Protein AF-K0T587-F1 (afdb_monomer_lite)

pLDDT: mean 70.51, std 26.69, range [20.09, 98.06]

InterPro domains:
  IPR000210 BTB/POZ domain [PF00651] (235-326)
  IPR000210 BTB/POZ domain [PS50097] (224-294)
  IPR000210 BTB/POZ domain [SM00225] (200-330)
  IPR007199 Replication factor-A protein 1, N-terminal [PF04057] (12-94)
  IPR011333 SKP1/BTB/POZ domain superfamily [G3DSA:3.30.710.10] (184-330)
  IPR011333 SKP1/BTB/POZ domain superfamily [SSF54695] (234-327)
  IPR012340 Nucleic acid-binding, OB-fold [G3DSA:2.40.50.140] (10-130)
  IPR012340 Nucleic acid-binding, OB-fold [SSF50249] (10-99)
  IPR051481 BTB/POZ domain-containing protein and Galectin-3-binding [PTHR24410] (196-327)

Secondary structure (DSSP, 8-state):
-------------TTHHHHHHHTTT----TTSPPPEEEEEEEEEEE-SSS-EEEEEEEE-SS-EEEEEE-GGGHHHHHTTSS-TT-EEE-----------S-------S-------------------------S-------------------SSS-SS-------------------------PPPP--BSSSPPTT--EEEEEEEE-------------------PPPPEEEEEE-HHHHHSSTT--HHHHHHHHTTTT-THHHHTEEEEEEEHHHHHHHHHHHHHHHSSS-----TTTHHHHHHHHHHTT-HHHHHHHHHHHTT------TT--S--------------GGGHHHHHHHTTS--SSSS--

Foldseek 3Di:
DDDPPPDPPPQFDVCLVVVCVVCQFADPDPPDFFTKWFWADWDWDCQDPPAIKIWTWIGSPPDIDIDIDDSVCVVCVVVVVDDHGDIDGRNGDRDDPPPPDDDDDDDDDDDDDDDPDDDDPDPDDDDDDDDDDDDDDDDDDDDDDPDDDDDDDDDDDPDDDDDDDDDDDDDDDPPPPPPCPDPPVPPFDAKDFDDADPQFQAKEKEKADDPPCPDDDPPPDPDDPDPPDDIDITMMGHHLCLQQDDLQHFPQSVVCVVPLVPDPCNVVSYHYHYDHPLLSVCVVLSRCVSRDVDQRPDDPSNLLSQLLVCVVRVRVVSVVVSVCVVVVVPPPDPVPDDPDDPDDDDDDDDPDDPPPPPVSVVVSVVPDDDPPPD

Sequence (374 aa):
MVAAAGGVGARLTEGGVHQLVASEGDHCDVDCPTPTLQLISLRRVPANALTDVYWAVLSDGDSSIEVVISSHLSHLVQSGNLGEFCIIKVLKILLLVVHLYTIQIEILTRTIIKVKAWQYNITDDNIHILQTVPYREDVFLVLLLMHFPLGDPAESILNSMHKRETGGSEHYFDDEDWDAASEEESEPLTWSLGEPSAFCDWSIEVTTQIANSKGKRKVKREGSNIKTSQPSVQVYHVHKAILSSGRRRSEYFTTLFKQSHLYNEFESNTSKIQLEESAAVAFPDILDYLYKDKNVRLTASNATAVRHLAHYFGIRSLWKCASSYIKGDFRWVDVNRSPVDVNRSPPFSQTSSIETAPVYLSEAMLYHDTKLEQ

Organism: Thalassiosira oceanica (NCBI:txid159749)

Structure (mmCIF, N/CA/C/O backbone):
data_AF-K0T587-F1
#
_entry.id   AF-K0T587-F1
#
loop_
_atom_site.group_PDB
_atom_site.id
_atom_site.type_symbol
_atom_site.label_atom_id
_atom_site.label_alt_id
_atom_site.label_comp_id
_atom_site.label_asym_id
_atom_site.label_entity_id
_atom_site.label_seq_id
_atom_site.pdbx_PDB_ins_code
_atom_site.Cartn_x
_atom_site.Cartn_y
_atom_site.Cartn_z
_atom_site.occupancy
_atom_site.B_iso_or_equiv
_atom_site.auth_seq_id
_atom_site.auth_comp_id
_atom_site.auth_asym_id
_atom_site.auth_atom_id
_atom_site.pdbx_PDB_model_num
ATOM 1 N N . MET A 1 1 ? 64.026 5.358 -20.754 1.00 35.06 1 MET A N 1
ATOM 2 C CA . MET A 1 1 ? 62.693 5.194 -21.370 1.00 35.06 1 MET A CA 1
ATOM 3 C C . MET A 1 1 ? 61.878 4.282 -20.472 1.00 35.06 1 MET A C 1
ATOM 5 O O . MET A 1 1 ? 62.122 3.086 -20.464 1.00 35.06 1 MET A O 1
ATOM 9 N N . VAL A 1 2 ? 61.003 4.857 -19.647 1.00 31.88 2 VAL A N 1
ATOM 10 C CA . VAL A 1 2 ? 60.062 4.102 -18.807 1.00 31.88 2 VAL A CA 1
ATOM 11 C C . VAL A 1 2 ? 58.822 3.858 -19.662 1.00 31.88 2 VAL A C 1
ATOM 13 O O . VAL A 1 2 ? 58.216 4.816 -20.137 1.00 31.88 2 VAL A O 1
ATOM 16 N N . ALA A 1 3 ? 58.499 2.593 -19.925 1.00 35.09 3 ALA A N 1
ATOM 17 C CA . ALA A 1 3 ? 57.279 2.216 -20.622 1.00 35.09 3 ALA A CA 1
ATOM 18 C C . ALA A 1 3 ? 56.077 2.580 -19.738 1.00 35.09 3 ALA A C 1
ATOM 20 O O . ALA A 1 3 ? 55.929 2.050 -18.638 1.00 35.09 3 ALA A O 1
ATOM 21 N N . ALA A 1 4 ? 55.251 3.522 -20.193 1.00 38.31 4 ALA A N 1
ATOM 22 C CA . ALA A 1 4 ? 53.988 3.840 -19.549 1.00 38.31 4 ALA A CA 1
ATOM 23 C C . ALA A 1 4 ? 53.057 2.629 -19.696 1.00 38.31 4 ALA A C 1
ATOM 25 O O . ALA A 1 4 ? 52.650 2.287 -20.806 1.00 38.31 4 ALA A O 1
ATOM 26 N N . ALA A 1 5 ? 52.746 1.963 -18.584 1.00 38.69 5 ALA A N 1
ATOM 27 C CA . ALA A 1 5 ? 51.664 0.993 -18.533 1.00 38.69 5 ALA A CA 1
ATOM 28 C C . ALA A 1 5 ? 50.361 1.741 -18.849 1.00 38.69 5 ALA A C 1
ATOM 30 O O . ALA A 1 5 ? 49.885 2.539 -18.041 1.00 38.69 5 ALA A O 1
ATOM 31 N N . GLY A 1 6 ? 49.841 1.551 -20.063 1.00 41.59 6 GLY A N 1
ATOM 32 C CA . GLY A 1 6 ? 48.573 2.119 -20.500 1.00 41.59 6 GLY A CA 1
ATOM 33 C C . GLY A 1 6 ? 47.448 1.544 -19.652 1.00 41.59 6 GLY A C 1
ATOM 34 O O . GLY A 1 6 ? 46.977 0.442 -19.914 1.00 41.59 6 GLY A O 1
ATOM 35 N N . GLY A 1 7 ? 47.049 2.274 -18.610 1.00 52.84 7 GLY A N 1
ATOM 36 C CA . GLY A 1 7 ? 45.849 1.956 -17.854 1.00 52.84 7 GLY A CA 1
ATOM 37 C C . GLY A 1 7 ? 44.670 1.966 -18.816 1.00 52.84 7 GLY A C 1
ATOM 38 O O . GLY A 1 7 ? 44.408 2.984 -19.455 1.00 52.84 7 GLY A O 1
ATOM 39 N N . VAL A 1 8 ? 43.999 0.824 -18.954 1.00 63.12 8 VAL A N 1
ATOM 40 C CA . VAL A 1 8 ? 42.764 0.707 -19.726 1.00 63.12 8 VAL A CA 1
ATOM 41 C C . VAL A 1 8 ? 41.748 1.620 -19.047 1.00 63.12 8 VAL A C 1
ATOM 43 O O . VAL A 1 8 ? 41.201 1.278 -18.001 1.00 63.12 8 VAL A O 1
ATOM 46 N N . GLY A 1 9 ? 41.578 2.833 -19.576 1.00 76.56 9 GLY A N 1
ATOM 47 C CA . GLY A 1 9 ? 40.559 3.754 -19.092 1.00 76.56 9 GLY A CA 1
ATOM 48 C C . GLY A 1 9 ? 39.209 3.058 -19.192 1.00 76.56 9 GLY A C 1
ATOM 49 O O . GLY A 1 9 ? 38.898 2.478 -20.234 1.00 76.56 9 GLY A O 1
ATOM 50 N N . ALA A 1 10 ? 38.438 3.064 -18.105 1.00 81.62 10 ALA A N 1
ATOM 51 C CA . ALA A 1 10 ? 37.092 2.511 -18.115 1.00 81.62 10 ALA A CA 1
ATOM 52 C C . ALA A 1 10 ? 36.288 3.210 -19.222 1.00 81.62 10 ALA A C 1
ATOM 54 O O . ALA A 1 10 ? 36.031 4.412 -19.151 1.00 81.62 10 ALA A O 1
ATOM 55 N N . ARG A 1 11 ? 35.964 2.468 -20.286 1.00 93.75 11 ARG A N 1
ATOM 56 C CA . ARG A 1 11 ? 35.213 2.987 -21.429 1.00 93.75 11 ARG A CA 1
ATOM 57 C C . ARG A 1 11 ? 33.729 2.978 -21.073 1.00 93.75 11 ARG A C 1
ATOM 59 O O . ARG A 1 11 ? 33.232 1.974 -20.566 1.00 93.75 11 ARG A O 1
ATOM 66 N N . LEU A 1 12 ? 33.044 4.090 -21.332 1.00 95.31 12 LEU A N 1
ATOM 67 C CA . LEU A 1 12 ? 31.590 4.156 -21.202 1.00 95.31 12 LEU A CA 1
ATOM 68 C C . LEU A 1 12 ? 30.936 3.215 -22.222 1.00 95.31 12 LEU A C 1
ATOM 70 O O . LEU A 1 12 ? 31.467 3.003 -23.316 1.00 95.31 12 LEU A O 1
ATOM 74 N N . THR A 1 13 ? 29.807 2.623 -21.846 1.00 95.38 13 THR A N 1
ATOM 75 C CA . THR A 1 13 ? 29.049 1.729 -22.727 1.00 95.38 13 THR A CA 1
ATOM 76 C C . THR A 1 13 ? 28.203 2.569 -23.671 1.00 95.38 13 THR A C 1
ATOM 78 O O . THR A 1 13 ? 27.115 2.977 -23.291 1.00 95.38 13 THR A O 1
ATOM 81 N N . GLU A 1 14 ? 28.699 2.827 -24.880 1.00 96.06 14 GLU A N 1
ATOM 82 C CA . GLU A 1 14 ? 27.987 3.566 -25.934 1.00 96.06 14 GLU A CA 1
ATOM 83 C C . GLU A 1 14 ? 26.573 2.994 -26.157 1.00 96.06 14 GLU A C 1
ATOM 85 O O . GLU A 1 14 ? 26.408 1.785 -26.333 1.00 96.06 14 GLU A O 1
ATOM 90 N N . GLY A 1 15 ? 25.545 3.845 -26.084 1.00 95.25 15 GLY A N 1
ATOM 91 C CA . GLY A 1 15 ? 24.138 3.431 -26.151 1.00 95.25 15 GLY A CA 1
ATOM 92 C C . GLY A 1 15 ? 23.586 2.770 -24.878 1.00 95.25 15 GLY A C 1
ATOM 93 O O . GLY A 1 15 ? 22.438 2.316 -24.872 1.00 95.25 15 GLY A O 1
ATOM 94 N N . GLY A 1 16 ? 24.357 2.727 -23.789 1.00 93.88 16 GLY A N 1
ATOM 95 C CA . GLY A 1 16 ? 23.962 2.129 -22.516 1.00 93.88 16 GLY A CA 1
ATOM 96 C C . GLY A 1 16 ? 22.714 2.764 -21.899 1.00 93.88 16 GLY A C 1
ATOM 97 O O . GLY A 1 16 ? 21.924 2.059 -21.273 1.00 93.88 16 GLY A O 1
ATOM 98 N N . VAL A 1 17 ? 22.471 4.063 -22.117 1.00 93.31 17 VAL A N 1
ATOM 99 C CA . VAL A 1 17 ? 21.232 4.721 -21.658 1.00 93.31 17 VAL A CA 1
ATOM 100 C C . VAL A 1 17 ? 20.019 4.197 -22.428 1.00 93.31 17 VAL A C 1
ATOM 102 O O . VAL A 1 17 ? 18.986 3.900 -21.830 1.00 93.31 17 VAL A O 1
ATOM 105 N N . HIS A 1 18 ? 20.135 4.036 -23.746 1.00 91.94 18 HIS A N 1
ATOM 106 C CA . HIS A 1 18 ? 19.057 3.482 -24.563 1.00 91.94 18 HIS A CA 1
ATOM 107 C C . HIS A 1 18 ? 18.767 2.024 -24.215 1.00 91.94 18 HIS A C 1
ATOM 109 O O . HIS A 1 18 ? 17.598 1.658 -24.100 1.00 91.94 18 HIS A O 1
ATOM 115 N N . GLN A 1 19 ? 19.809 1.216 -24.000 1.00 91.19 19 GLN A N 1
ATOM 116 C CA . GLN A 1 19 ? 19.670 -0.176 -23.572 1.00 91.19 19 GLN A CA 1
ATOM 117 C C . GLN A 1 19 ? 18.930 -0.274 -22.233 1.00 91.19 19 GLN A C 1
ATOM 119 O O . GLN A 1 19 ? 17.984 -1.044 -22.105 1.00 91.19 19 GLN A O 1
ATOM 124 N N . LEU A 1 20 ? 19.304 0.570 -21.270 1.00 87.88 20 LEU A N 1
ATOM 125 C CA . LEU A 1 20 ? 18.666 0.660 -19.962 1.00 87.88 20 LEU A CA 1
ATOM 126 C C . LEU A 1 20 ? 17.178 1.029 -20.041 1.00 87.88 20 LEU A C 1
ATOM 128 O O . LEU A 1 20 ? 16.362 0.438 -19.339 1.00 87.88 20 LEU A O 1
ATOM 132 N N . VAL A 1 21 ? 16.812 1.997 -20.883 1.00 87.12 21 VAL A N 1
ATOM 133 C CA . VAL A 1 21 ? 15.406 2.396 -21.060 1.00 87.12 21 VAL A CA 1
ATOM 134 C C . VAL A 1 21 ? 14.613 1.308 -21.783 1.00 87.12 21 VAL A C 1
ATOM 136 O O . VAL A 1 21 ? 13.502 0.991 -21.367 1.00 87.12 21 VAL A O 1
ATOM 139 N N . ALA A 1 22 ? 15.179 0.722 -22.841 1.00 88.50 22 ALA A N 1
ATOM 140 C CA . ALA A 1 22 ? 14.525 -0.317 -23.635 1.00 88.50 22 ALA A CA 1
ATOM 141 C C . ALA A 1 22 ? 14.278 -1.604 -22.837 1.00 88.50 22 ALA A C 1
ATOM 143 O O . ALA A 1 22 ? 13.295 -2.294 -23.090 1.00 88.50 22 ALA A O 1
ATOM 144 N N . SER A 1 23 ? 15.142 -1.907 -21.867 1.00 86.75 23 SER A N 1
ATOM 145 C CA . SER A 1 23 ? 14.991 -3.066 -20.989 1.00 86.75 23 SER A CA 1
ATOM 146 C C . SER A 1 23 ? 14.138 -2.796 -19.744 1.00 86.75 23 SER A C 1
ATOM 148 O O . SER A 1 23 ? 14.072 -3.637 -18.852 1.00 86.75 23 SER A O 1
ATOM 150 N N . GLU A 1 24 ? 13.520 -1.613 -19.641 1.00 84.50 24 GLU A N 1
ATOM 151 C CA . GLU A 1 24 ? 12.791 -1.152 -18.448 1.00 84.50 24 GLU A CA 1
ATOM 152 C C . GLU A 1 24 ? 13.644 -1.194 -17.161 1.00 84.50 24 GLU A C 1
ATOM 154 O O . GLU A 1 24 ? 13.131 -1.294 -16.045 1.00 84.50 24 GLU A O 1
ATOM 159 N N . GLY A 1 25 ? 14.968 -1.084 -17.318 1.00 79.19 25 GLY A N 1
ATOM 160 C CA . GLY A 1 25 ? 15.953 -1.153 -16.244 1.00 79.19 25 GLY A CA 1
ATOM 161 C C . GLY A 1 25 ? 16.292 -2.570 -15.774 1.00 79.19 25 GLY A C 1
ATOM 162 O O . GLY A 1 25 ? 17.054 -2.717 -14.811 1.00 79.19 25 GLY A O 1
ATOM 163 N N . ASP A 1 26 ? 15.787 -3.598 -16.461 1.00 79.25 26 ASP A N 1
ATOM 164 C CA . ASP A 1 26 ? 16.119 -4.991 -16.196 1.00 79.25 26 ASP A CA 1
ATOM 165 C C . ASP A 1 26 ? 17.344 -5.424 -17.016 1.00 79.25 26 ASP A C 1
ATOM 167 O O . ASP A 1 26 ? 17.374 -5.270 -18.233 1.00 79.25 26 ASP A O 1
ATOM 171 N N . HIS A 1 27 ? 18.394 -5.903 -16.353 1.00 73.44 27 HIS A N 1
ATOM 172 C CA . HIS A 1 27 ? 19.619 -6.427 -16.980 1.00 73.44 27 HIS A CA 1
ATOM 173 C C . HIS A 1 27 ? 19.908 -7.827 -16.421 1.00 73.44 27 HIS A C 1
ATOM 175 O O . HIS A 1 27 ? 20.994 -8.110 -15.922 1.00 73.44 27 HIS A O 1
ATOM 181 N N . CYS A 1 28 ? 18.895 -8.698 -16.448 1.00 65.38 28 CYS A N 1
ATOM 182 C CA . CYS A 1 28 ? 19.035 -10.097 -16.031 1.00 65.38 28 CYS A CA 1
ATOM 183 C C . CYS A 1 28 ? 19.655 -11.002 -17.102 1.00 65.38 28 CYS A C 1
ATOM 185 O O . CYS A 1 28 ? 19.968 -12.152 -16.797 1.00 65.38 28 CYS A O 1
ATOM 187 N N . ASP A 1 29 ? 19.781 -10.538 -18.347 1.00 73.94 29 ASP A N 1
ATOM 188 C CA . ASP A 1 29 ? 20.271 -11.394 -19.420 1.00 73.94 29 ASP A CA 1
ATOM 189 C C . ASP A 1 29 ? 21.791 -11.560 -19.319 1.00 73.94 29 ASP A C 1
ATOM 191 O O . ASP A 1 29 ? 22.534 -10.576 -19.309 1.00 73.94 29 ASP A O 1
ATOM 195 N N . VAL A 1 30 ? 22.242 -12.814 -19.236 1.00 75.31 30 VAL A N 1
ATOM 196 C CA . VAL A 1 30 ? 23.656 -13.194 -19.064 1.00 75.31 30 VAL A CA 1
ATOM 197 C C . VAL A 1 30 ? 24.515 -12.639 -20.205 1.00 75.31 30 VAL A C 1
ATOM 199 O O . VAL A 1 30 ? 25.695 -12.347 -20.005 1.00 75.31 30 VAL A O 1
ATOM 202 N N . ASP A 1 31 ? 23.902 -12.428 -21.370 1.00 85.00 31 ASP A N 1
ATOM 203 C CA . ASP A 1 31 ? 24.573 -11.968 -22.581 1.00 85.00 31 ASP A CA 1
ATOM 204 C C . ASP A 1 31 ? 24.550 -10.439 -22.763 1.00 85.00 31 ASP A C 1
ATOM 206 O O . ASP A 1 31 ? 25.216 -9.911 -23.658 1.00 85.00 31 ASP A O 1
ATOM 210 N N . CYS A 1 32 ? 23.827 -9.693 -21.917 1.00 81.75 32 CYS A N 1
ATOM 211 C CA . CYS A 1 32 ? 23.781 -8.234 -21.992 1.00 81.75 32 CYS A CA 1
ATOM 212 C C . CYS A 1 32 ? 24.796 -7.603 -21.025 1.00 81.75 32 CYS A C 1
ATOM 214 O O . CYS A 1 32 ? 24.602 -7.651 -19.808 1.00 81.75 32 CYS A O 1
ATOM 216 N N . PRO A 1 33 ? 25.871 -6.959 -21.521 1.00 88.19 33 PRO A N 1
ATOM 217 C CA . PRO A 1 33 ? 26.839 -6.316 -20.645 1.00 88.19 33 PRO A CA 1
ATOM 218 C C . PRO A 1 33 ? 26.172 -5.188 -19.851 1.00 88.19 33 PRO A C 1
ATOM 220 O O . PRO A 1 33 ? 25.448 -4.364 -20.403 1.00 88.19 33 PRO A O 1
ATOM 223 N N . THR A 1 34 ? 26.450 -5.129 -18.549 1.00 89.69 34 THR A N 1
ATOM 224 C CA . THR A 1 34 ? 25.934 -4.071 -17.669 1.00 89.69 34 THR A CA 1
ATOM 225 C C . THR A 1 34 ? 26.445 -2.702 -18.132 1.00 89.69 34 THR A C 1
ATOM 227 O O . THR A 1 34 ? 27.671 -2.538 -18.249 1.00 89.69 34 THR A O 1
ATOM 230 N N . PRO A 1 35 ? 25.569 -1.708 -18.355 1.00 93.50 35 PRO A N 1
ATOM 231 C CA . PRO A 1 35 ? 25.979 -0.417 -18.877 1.00 93.50 35 PRO A CA 1
ATOM 232 C C . PRO A 1 35 ? 26.884 0.315 -17.881 1.00 93.50 35 PRO A C 1
ATOM 234 O O . PRO A 1 35 ? 26.586 0.440 -16.690 1.00 93.50 35 PRO A O 1
ATOM 237 N N . THR A 1 36 ? 28.016 0.797 -18.389 1.00 94.69 36 THR A N 1
ATOM 238 C CA . THR A 1 36 ? 28.975 1.632 -17.664 1.00 94.69 36 THR A CA 1
ATOM 239 C C . THR A 1 36 ? 28.716 3.090 -18.030 1.00 94.69 36 THR A C 1
ATOM 241 O O . THR A 1 36 ? 28.935 3.484 -19.174 1.00 94.69 36 THR A O 1
ATOM 244 N N . LEU A 1 37 ? 28.233 3.876 -17.069 1.00 95.06 37 LEU A N 1
ATOM 245 C CA . LEU A 1 37 ? 27.790 5.260 -17.249 1.00 95.06 37 LEU A CA 1
ATOM 246 C C . LEU A 1 37 ? 28.621 6.216 -16.386 1.00 95.06 37 LEU A C 1
ATOM 248 O O . LEU A 1 37 ? 29.148 5.832 -15.346 1.00 95.06 37 LEU A O 1
ATOM 252 N N . GLN A 1 38 ? 28.704 7.480 -16.786 1.00 96.06 38 GLN A N 1
ATOM 253 C CA . GLN A 1 38 ? 29.303 8.554 -16.003 1.00 96.06 38 GLN A CA 1
ATOM 254 C C . GLN A 1 38 ? 28.224 9.392 -15.315 1.00 96.06 38 GLN A C 1
ATOM 256 O O . GLN A 1 38 ? 27.260 9.823 -15.947 1.00 96.06 38 GLN A O 1
ATOM 261 N N . LEU A 1 39 ? 28.408 9.671 -14.028 1.00 95.25 39 LEU A N 1
ATOM 262 C CA . LEU A 1 39 ? 27.596 10.621 -13.278 1.00 95.25 39 LEU A CA 1
ATOM 263 C C . LEU A 1 39 ? 28.015 12.049 -13.653 1.00 95.25 39 LEU A C 1
ATOM 265 O O . LEU A 1 39 ? 29.078 12.494 -13.253 1.00 95.25 39 LEU A O 1
ATOM 269 N N . ILE A 1 40 ? 27.219 12.775 -14.435 1.00 97.06 40 ILE A N 1
ATOM 270 C CA . ILE A 1 40 ? 27.556 14.136 -14.892 1.00 97.06 40 ILE A CA 1
ATOM 271 C C . ILE A 1 40 ? 27.235 15.187 -13.834 1.00 97.06 40 ILE A C 1
ATOM 273 O O . ILE A 1 40 ? 28.015 16.109 -13.627 1.00 97.06 40 ILE A O 1
ATOM 277 N N . SER A 1 41 ? 26.067 15.085 -13.204 1.00 97.00 41 SER A N 1
ATOM 278 C CA . SER A 1 41 ? 25.590 16.084 -12.249 1.00 97.00 41 SER A CA 1
ATOM 279 C C . SER A 1 41 ? 24.902 15.405 -11.085 1.00 97.00 41 SER A C 1
ATOM 281 O O . SER A 1 41 ? 24.189 14.419 -11.285 1.00 97.00 41 SER A O 1
ATOM 283 N N . LEU A 1 42 ? 25.108 15.943 -9.885 1.00 95.31 42 LEU A N 1
ATOM 284 C CA . LEU A 1 42 ? 24.511 15.444 -8.656 1.00 95.31 42 LEU A CA 1
ATOM 285 C C . LEU A 1 42 ? 23.961 16.612 -7.836 1.00 95.31 42 LEU A C 1
ATOM 287 O O . LEU A 1 42 ? 24.707 17.471 -7.374 1.00 95.31 42 LEU A O 1
ATOM 291 N N . ARG A 1 43 ? 22.644 16.637 -7.619 1.00 96.44 43 ARG A N 1
ATOM 292 C CA . ARG A 1 43 ? 21.972 17.667 -6.818 1.00 96.44 43 ARG A CA 1
ATOM 293 C C . ARG A 1 43 ? 21.242 17.052 -5.630 1.00 96.44 43 ARG A C 1
ATOM 295 O O . ARG A 1 43 ? 20.515 16.069 -5.761 1.00 96.44 43 ARG A O 1
ATOM 302 N N . ARG A 1 44 ? 21.401 17.673 -4.466 1.00 95.38 44 ARG A N 1
ATOM 303 C CA . ARG A 1 44 ? 20.639 17.358 -3.255 1.00 95.38 44 ARG A CA 1
ATOM 304 C C . ARG A 1 44 ? 19.290 18.077 -3.307 1.00 95.38 44 ARG A C 1
ATOM 306 O O . ARG A 1 44 ? 19.254 19.288 -3.516 1.00 95.38 44 ARG A O 1
ATOM 313 N N . VAL A 1 45 ? 18.201 17.342 -3.110 1.00 91.50 45 VAL A N 1
ATOM 314 C CA . VAL A 1 45 ? 16.830 17.858 -3.036 1.00 91.50 45 VAL A CA 1
ATOM 315 C C . VAL A 1 45 ? 16.260 17.510 -1.657 1.00 91.50 45 VAL A C 1
ATOM 317 O O . VAL A 1 45 ? 16.156 16.326 -1.331 1.00 91.50 45 VAL A O 1
ATOM 320 N N . PRO A 1 46 ? 15.908 18.503 -0.825 1.00 88.44 46 PRO A N 1
ATOM 321 C CA . PRO A 1 46 ? 15.299 18.235 0.473 1.00 88.44 46 PRO A CA 1
ATOM 322 C C . PRO A 1 46 ? 13.888 17.671 0.259 1.00 88.44 46 PRO A C 1
ATOM 324 O O . PRO A 1 46 ? 13.049 18.338 -0.345 1.00 88.44 46 PRO A O 1
ATOM 327 N N . ALA A 1 47 ? 13.632 16.441 0.715 1.00 77.50 47 ALA A N 1
ATOM 328 C CA . ALA A 1 47 ? 12.323 15.795 0.573 1.00 77.50 47 ALA A CA 1
ATOM 329 C C . ALA A 1 47 ? 11.477 15.923 1.844 1.00 77.50 47 ALA A C 1
ATOM 331 O O . ALA A 1 47 ? 10.284 16.206 1.761 1.00 77.50 47 ALA A O 1
ATOM 332 N N . ASN A 1 48 ? 12.096 15.752 3.015 1.00 80.06 48 ASN A N 1
ATOM 333 C CA . ASN A 1 48 ? 11.481 16.003 4.316 1.00 80.06 48 ASN A CA 1
ATOM 334 C C . ASN A 1 48 ? 12.544 16.502 5.321 1.00 80.06 48 ASN A C 1
ATOM 336 O O . ASN A 1 48 ? 13.712 16.667 4.972 1.00 80.06 48 ASN A O 1
ATOM 340 N N . ALA A 1 49 ? 12.148 16.767 6.570 1.00 78.25 49 ALA A N 1
ATOM 341 C CA . ALA A 1 49 ? 13.047 17.297 7.602 1.00 78.25 49 ALA A CA 1
ATOM 342 C C . ALA A 1 49 ? 14.192 16.343 8.011 1.00 78.25 49 ALA A C 1
ATOM 344 O O . ALA A 1 49 ? 15.129 16.778 8.679 1.00 78.25 49 ALA A O 1
ATOM 345 N N . LEU A 1 50 ? 14.113 15.059 7.646 1.00 75.00 50 LEU A N 1
ATOM 346 C CA . LEU A 1 50 ? 15.016 14.001 8.109 1.00 75.00 50 LEU A CA 1
ATOM 347 C C . LEU A 1 50 ? 15.776 13.299 6.974 1.00 75.00 50 LEU A C 1
ATOM 349 O O . LEU A 1 50 ? 16.778 12.639 7.241 1.00 75.00 50 LEU A O 1
ATOM 353 N N . THR A 1 51 ? 15.328 13.421 5.723 1.00 81.62 51 THR A N 1
ATOM 354 C CA . THR A 1 51 ? 15.879 12.699 4.579 1.00 81.62 51 THR A CA 1
ATOM 355 C C . THR A 1 51 ? 16.062 13.599 3.361 1.00 81.62 51 THR A C 1
ATOM 357 O O . THR A 1 51 ? 15.180 14.346 2.923 1.00 81.62 51 THR A O 1
ATOM 360 N N . ASP A 1 52 ? 17.255 13.485 2.788 1.00 88.38 52 ASP A N 1
ATOM 361 C CA . ASP A 1 52 ? 17.604 14.078 1.508 1.00 88.38 52 ASP A CA 1
ATOM 362 C C . ASP A 1 52 ? 17.384 13.074 0.385 1.00 88.38 52 ASP A C 1
ATOM 364 O O . ASP A 1 52 ? 17.725 11.895 0.509 1.00 88.38 52 ASP A O 1
ATOM 368 N N . VAL A 1 53 ? 16.884 13.569 -0.742 1.00 90.19 53 VAL A N 1
ATOM 369 C CA . VAL A 1 53 ? 16.805 12.817 -1.990 1.00 90.19 53 VAL A CA 1
ATOM 370 C C . VAL A 1 53 ? 17.837 13.385 -2.951 1.00 90.19 53 VAL A C 1
ATOM 372 O O . VAL A 1 53 ? 17.903 14.593 -3.171 1.00 90.19 53 VAL A O 1
ATOM 375 N N . TYR A 1 54 ? 18.654 12.523 -3.547 1.00 93.00 54 TYR A N 1
ATOM 376 C CA . TYR A 1 54 ? 19.676 12.952 -4.496 1.00 93.00 54 TYR A CA 1
ATOM 377 C C . TYR A 1 54 ? 19.212 12.680 -5.920 1.00 93.00 54 TYR A C 1
ATOM 379 O O . TYR A 1 54 ? 18.856 11.560 -6.274 1.00 93.00 54 TYR A O 1
ATOM 387 N N . TRP A 1 55 ? 19.219 13.723 -6.738 1.00 94.00 55 TRP A N 1
ATOM 388 C CA . TRP A 1 55 ? 18.954 13.635 -8.166 1.00 94.00 55 TRP A CA 1
ATOM 389 C C . TRP A 1 55 ? 20.273 13.654 -8.917 1.00 94.00 55 TRP A C 1
ATOM 391 O O . TRP A 1 55 ? 21.148 14.469 -8.624 1.00 94.00 55 TRP A O 1
ATOM 401 N N . ALA A 1 56 ? 20.391 12.781 -9.902 1.00 94.06 56 ALA A N 1
ATOM 402 C CA . ALA A 1 56 ? 21.600 12.581 -10.671 1.00 94.06 56 ALA A CA 1
ATOM 403 C C . ALA A 1 56 ? 21.308 12.612 -12.173 1.00 94.06 56 ALA A C 1
ATOM 405 O O . ALA A 1 56 ? 20.210 12.275 -12.608 1.00 94.06 56 ALA A O 1
ATOM 406 N N . VAL A 1 57 ? 22.309 12.988 -12.964 1.00 95.06 57 VAL A N 1
ATOM 407 C CA . VAL A 1 57 ? 22.296 12.842 -14.425 1.00 95.06 57 VAL A CA 1
ATOM 408 C C . VAL A 1 57 ? 23.365 11.831 -14.804 1.00 95.06 57 VAL A C 1
ATOM 410 O O . VAL A 1 57 ? 24.543 12.078 -14.554 1.00 95.06 57 VAL A O 1
ATOM 413 N N . LEU A 1 58 ? 22.969 10.707 -15.394 1.00 94.88 58 LEU A N 1
ATOM 414 C CA . LEU A 1 58 ? 23.886 9.682 -15.900 1.00 94.88 58 LEU A CA 1
ATOM 415 C C . LEU A 1 58 ? 24.062 9.834 -17.410 1.00 94.88 58 LEU A C 1
ATOM 417 O O . LEU A 1 58 ? 23.113 10.214 -18.090 1.00 94.88 58 LEU A O 1
ATOM 421 N 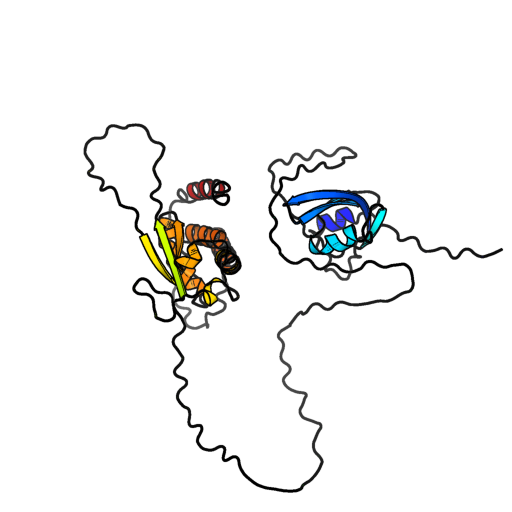N . SER A 1 59 ? 25.248 9.528 -17.933 1.00 96.88 59 SER A N 1
ATOM 422 C CA . SER A 1 59 ? 25.558 9.599 -19.364 1.00 96.88 59 SER A CA 1
ATOM 423 C C . SER A 1 59 ? 26.407 8.428 -19.832 1.00 96.88 59 SER A C 1
ATOM 425 O O . SER A 1 59 ? 27.319 8.003 -19.126 1.00 96.88 59 SER A O 1
ATOM 427 N N . ASP A 1 60 ? 26.133 7.927 -21.031 1.00 96.56 60 ASP A N 1
ATOM 428 C CA . ASP A 1 60 ? 26.981 6.950 -21.726 1.00 96.56 60 ASP A CA 1
ATOM 429 C C . ASP A 1 60 ? 28.012 7.600 -22.669 1.00 96.56 60 ASP A C 1
ATOM 431 O O . ASP A 1 60 ? 28.793 6.900 -23.310 1.00 96.56 60 ASP A O 1
ATOM 435 N N . GLY A 1 61 ? 28.045 8.934 -22.727 1.00 96.06 61 GLY A N 1
ATOM 436 C CA . GLY A 1 61 ? 28.872 9.717 -23.647 1.00 96.06 61 GLY A CA 1
ATOM 437 C C . GLY A 1 61 ? 28.077 10.330 -24.801 1.00 96.06 61 GLY A C 1
ATOM 438 O O . GLY A 1 61 ? 28.419 11.432 -25.230 1.00 96.06 61 GLY A O 1
ATOM 439 N N . ASP A 1 62 ? 26.979 9.693 -25.216 1.00 94.25 62 ASP A N 1
ATOM 440 C CA . ASP A 1 62 ? 26.138 10.141 -26.335 1.00 94.25 62 ASP A CA 1
ATOM 441 C C . ASP A 1 62 ? 24.763 10.636 -25.874 1.00 94.25 62 ASP A C 1
ATOM 443 O O . ASP A 1 62 ? 24.232 11.624 -26.386 1.00 94.25 62 ASP A O 1
ATOM 447 N N . SER A 1 63 ? 24.190 9.953 -24.887 1.00 94.88 63 SER A N 1
ATOM 448 C CA . SER A 1 63 ? 22.871 10.181 -24.311 1.00 94.88 63 SER A CA 1
ATOM 449 C C . SER A 1 63 ? 22.965 10.351 -22.801 1.00 94.88 63 SER A C 1
ATOM 451 O O . SER A 1 63 ? 23.887 9.863 -22.149 1.00 94.88 63 SER A O 1
ATOM 453 N N . SER A 1 64 ? 21.981 11.037 -22.219 1.00 94.94 64 SER A N 1
ATOM 454 C CA . SER A 1 64 ? 21.887 11.203 -20.772 1.00 94.94 64 SER A CA 1
ATOM 455 C C . SER A 1 64 ? 20.476 10.977 -20.245 1.00 94.94 64 SER A C 1
ATOM 457 O O . SER A 1 64 ? 19.488 11.147 -20.961 1.00 94.94 64 SER A O 1
ATOM 459 N N . ILE A 1 65 ? 20.392 10.571 -18.979 1.00 93.31 65 ILE A N 1
ATOM 460 C CA . ILE A 1 65 ? 19.141 10.290 -18.275 1.00 93.31 65 ILE A CA 1
ATOM 461 C C . ILE A 1 65 ? 19.173 10.884 -16.865 1.00 93.31 65 ILE A C 1
ATOM 463 O O . ILE A 1 65 ? 20.176 10.784 -16.156 1.00 93.31 65 ILE A O 1
ATOM 467 N N . GLU A 1 66 ? 18.069 11.513 -16.462 1.00 92.31 66 GLU A N 1
ATOM 468 C CA . GLU A 1 66 ? 17.859 11.965 -15.085 1.00 92.31 66 GLU A CA 1
ATOM 469 C C . GLU A 1 66 ? 17.370 10.792 -14.227 1.00 92.31 66 GLU A C 1
ATOM 471 O O . GLU A 1 66 ? 16.427 10.090 -14.594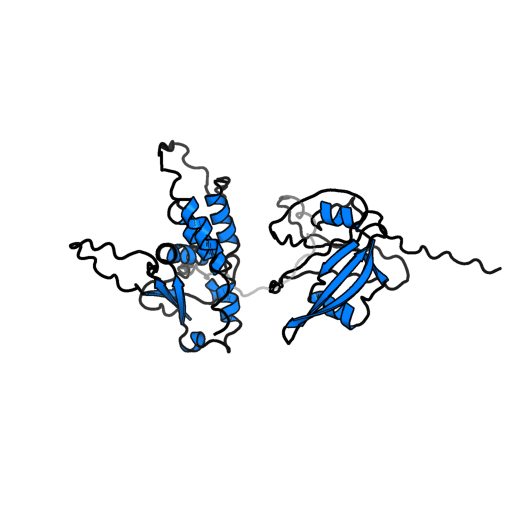 1.00 92.31 66 GLU A O 1
ATOM 476 N N . VAL A 1 67 ? 17.999 10.587 -13.072 1.00 92.19 67 VAL A N 1
ATOM 477 C CA . VAL A 1 67 ? 17.669 9.511 -12.133 1.00 92.19 67 VAL A CA 1
ATOM 478 C C . VAL A 1 67 ? 17.586 10.041 -10.706 1.00 92.19 67 VAL A C 1
ATOM 480 O O . VAL A 1 67 ? 18.182 11.063 -10.360 1.00 92.19 67 VAL A O 1
ATOM 483 N N . VAL A 1 68 ? 16.864 9.317 -9.855 1.00 92.00 68 VAL A N 1
ATOM 484 C CA . VAL A 1 68 ? 16.834 9.550 -8.409 1.00 92.00 68 VAL A CA 1
ATOM 485 C C . VAL A 1 68 ? 17.619 8.435 -7.729 1.00 92.00 68 VAL A C 1
ATOM 487 O O . VAL A 1 68 ? 17.375 7.254 -7.970 1.00 92.00 68 VAL A O 1
ATOM 490 N N . ILE A 1 69 ? 18.580 8.810 -6.890 1.00 90.31 69 ILE A N 1
ATOM 491 C CA . ILE A 1 69 ? 19.383 7.866 -6.117 1.00 90.31 69 ILE A CA 1
ATOM 492 C C . ILE A 1 69 ? 18.543 7.369 -4.940 1.00 90.31 69 ILE A C 1
ATOM 494 O O . ILE A 1 69 ? 17.979 8.165 -4.189 1.00 90.31 69 ILE A O 1
ATOM 498 N N . SER A 1 70 ? 18.482 6.046 -4.779 1.00 87.56 70 SER A N 1
ATOM 499 C CA . SER A 1 70 ? 17.812 5.399 -3.648 1.00 87.56 70 SER A CA 1
ATOM 500 C C . SER A 1 70 ? 18.364 5.903 -2.311 1.00 87.56 70 SER A C 1
ATOM 502 O O . SER A 1 70 ? 19.578 6.061 -2.161 1.00 87.56 70 SER A O 1
ATOM 504 N N . SER A 1 71 ? 17.489 6.089 -1.319 1.00 83.44 71 SER A N 1
ATOM 505 C CA . SER A 1 71 ? 17.860 6.505 0.042 1.00 83.44 71 SER A CA 1
ATOM 506 C C . SER A 1 71 ? 18.913 5.584 0.672 1.00 83.44 71 SER A C 1
ATOM 508 O O . SER A 1 71 ? 19.782 6.050 1.409 1.00 83.44 71 SER A O 1
ATOM 510 N N . HIS A 1 72 ? 18.916 4.296 0.314 1.00 81.19 72 HIS A N 1
ATOM 511 C CA . HIS A 1 72 ? 19.926 3.332 0.757 1.00 81.19 72 HIS A CA 1
ATOM 512 C C . HIS A 1 72 ? 21.347 3.673 0.280 1.00 81.19 72 HIS A C 1
ATOM 514 O O . HIS A 1 72 ? 22.316 3.306 0.942 1.00 81.19 72 HIS A O 1
ATOM 520 N N . LEU A 1 73 ? 21.496 4.398 -0.835 1.00 84.69 73 LEU A N 1
ATOM 521 C CA . LEU A 1 73 ? 22.787 4.808 -1.403 1.00 84.69 73 LEU A CA 1
ATOM 522 C C . LEU A 1 73 ? 23.186 6.240 -1.023 1.00 84.69 73 LEU A C 1
ATOM 524 O O . LEU A 1 73 ? 24.295 6.666 -1.349 1.00 84.69 73 LEU A O 1
ATOM 528 N N . SER A 1 74 ? 22.340 6.979 -0.298 1.00 88.81 74 SER A N 1
ATOM 529 C CA . SER A 1 74 ? 22.639 8.348 0.145 1.00 88.81 74 SER A CA 1
ATOM 530 C C . SER A 1 74 ? 23.945 8.436 0.936 1.00 88.81 74 SER A C 1
ATOM 532 O O . SER A 1 74 ? 24.687 9.405 0.792 1.00 88.81 74 SER A O 1
ATOM 534 N N . HIS A 1 75 ? 24.284 7.399 1.707 1.00 89.50 75 HIS A N 1
ATOM 535 C CA . HIS A 1 75 ? 25.541 7.343 2.454 1.00 89.50 75 HIS A CA 1
ATOM 536 C C . HIS A 1 75 ? 26.785 7.356 1.541 1.00 89.50 75 HIS A C 1
ATOM 538 O O . HIS A 1 75 ? 27.820 7.891 1.935 1.00 89.50 75 HIS A O 1
ATOM 544 N N . LEU A 1 76 ? 26.709 6.826 0.311 1.00 88.62 76 LEU A N 1
ATOM 545 C CA . LEU A 1 76 ? 27.813 6.871 -0.660 1.00 88.62 76 LEU A CA 1
ATOM 546 C C . LEU A 1 76 ? 28.027 8.283 -1.202 1.00 88.62 76 LEU A C 1
ATOM 548 O O . LEU A 1 76 ? 29.166 8.710 -1.375 1.00 88.62 76 LEU A O 1
ATOM 552 N N . VAL A 1 77 ? 26.939 9.024 -1.414 1.00 93.12 77 VAL A N 1
ATOM 553 C CA . VAL A 1 77 ? 27.007 10.440 -1.791 1.00 93.12 77 VAL A CA 1
ATOM 554 C C . VAL A 1 77 ? 27.566 11.274 -0.640 1.00 93.12 77 VAL A C 1
ATOM 556 O O . VAL A 1 77 ? 28.486 12.063 -0.828 1.00 93.12 77 VAL A O 1
ATOM 559 N N . GLN A 1 78 ? 27.057 11.063 0.576 1.00 91.94 78 GLN A N 1
ATOM 560 C CA . GLN A 1 78 ? 27.484 11.798 1.772 1.00 91.94 78 GLN A CA 1
ATOM 561 C C . GLN A 1 78 ? 28.948 11.531 2.141 1.00 91.94 78 GLN A C 1
ATOM 563 O O . GLN A 1 78 ? 29.638 12.438 2.598 1.00 91.94 78 GLN A O 1
ATOM 568 N N . SER A 1 79 ? 29.433 10.307 1.918 1.00 93.25 79 SER A N 1
ATOM 569 C CA . SER A 1 79 ? 30.840 9.940 2.126 1.00 93.25 79 SER A CA 1
ATOM 570 C C . SER A 1 79 ? 31.770 10.378 0.988 1.00 93.25 79 SER A C 1
ATOM 572 O O . SER A 1 79 ? 32.979 10.202 1.105 1.00 93.25 79 SER A O 1
ATOM 574 N N . GLY A 1 80 ? 31.239 10.943 -0.104 1.00 92.38 80 GLY A N 1
ATOM 575 C CA . GLY A 1 80 ? 32.019 11.354 -1.276 1.00 92.38 80 GLY A CA 1
ATOM 576 C C . GLY A 1 80 ? 32.470 10.202 -2.181 1.00 92.38 80 GLY A C 1
ATOM 577 O O . GLY A 1 80 ? 33.201 10.435 -3.139 1.00 92.38 80 GLY A O 1
ATOM 578 N N . ASN A 1 81 ? 32.024 8.970 -1.914 1.00 89.44 81 ASN A N 1
ATOM 579 C CA . ASN A 1 81 ? 32.306 7.796 -2.748 1.00 89.44 81 ASN A CA 1
ATOM 580 C C . ASN A 1 81 ? 31.523 7.805 -4.069 1.00 89.44 81 ASN A C 1
ATOM 582 O O . ASN A 1 81 ? 31.918 7.144 -5.028 1.00 89.44 81 ASN A O 1
ATOM 5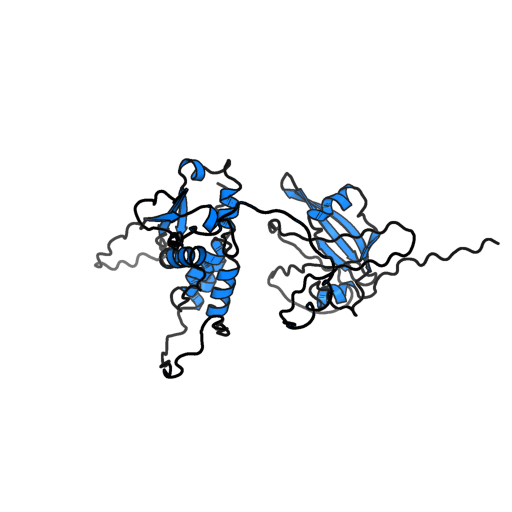86 N N . LEU A 1 82 ? 30.410 8.538 -4.110 1.00 93.00 82 LEU A N 1
ATOM 587 C CA . LEU A 1 82 ? 29.624 8.784 -5.310 1.00 93.00 82 LEU A CA 1
ATOM 588 C C . LEU A 1 82 ? 29.506 10.295 -5.522 1.00 93.00 82 LEU A C 1
ATOM 590 O O . LEU A 1 82 ? 28.777 10.974 -4.801 1.00 93.00 82 LEU A O 1
ATOM 594 N N . GLY A 1 83 ? 30.238 10.814 -6.505 1.00 92.81 83 GLY A N 1
ATOM 595 C CA . GLY A 1 83 ? 30.294 12.237 -6.826 1.00 92.81 83 GLY A CA 1
ATOM 596 C C . GLY A 1 83 ? 30.244 12.496 -8.327 1.00 92.81 83 GLY A C 1
ATOM 597 O O . GLY A 1 83 ? 30.251 11.574 -9.143 1.00 92.81 83 GLY A O 1
ATOM 598 N N . GLU A 1 84 ? 30.180 13.771 -8.701 1.00 95.56 84 GLU A N 1
ATOM 599 C CA . GLU A 1 84 ? 30.231 14.163 -10.108 1.00 95.56 84 GLU A CA 1
ATOM 600 C C . GLU A 1 84 ? 31.495 13.609 -10.783 1.00 95.56 84 GLU A C 1
ATOM 602 O O . GLU A 1 84 ? 32.567 13.504 -10.188 1.00 95.56 84 GLU A O 1
ATOM 607 N N . PHE A 1 85 ? 31.338 13.228 -12.043 1.00 95.12 85 PHE A N 1
ATOM 608 C CA . PHE A 1 85 ? 32.309 12.584 -12.923 1.00 95.12 85 PHE A CA 1
ATOM 609 C C . PHE A 1 85 ? 32.705 11.144 -12.569 1.00 95.12 85 PHE A C 1
ATOM 611 O O . PHE A 1 85 ? 33.486 10.550 -13.318 1.00 95.12 85 PHE A O 1
ATOM 618 N N . CYS A 1 86 ? 32.142 10.542 -11.513 1.00 93.50 86 CYS A N 1
ATOM 619 C CA . CYS A 1 86 ? 32.336 9.121 -11.217 1.00 93.50 86 CYS A CA 1
ATOM 620 C C . CYS A 1 86 ? 31.789 8.230 -12.342 1.00 93.50 86 CYS A C 1
ATOM 622 O O . CYS A 1 86 ? 30.689 8.448 -12.849 1.00 93.50 86 CYS A O 1
ATOM 624 N N . ILE A 1 87 ? 32.543 7.186 -12.691 1.00 94.44 87 ILE A N 1
ATOM 625 C CA . ILE A 1 87 ? 32.103 6.135 -13.612 1.00 94.44 87 ILE A CA 1
ATOM 626 C C . ILE A 1 87 ? 31.500 5.002 -12.783 1.00 94.44 87 ILE A C 1
ATOM 628 O O . ILE A 1 87 ? 32.144 4.485 -11.870 1.00 94.44 87 ILE A O 1
ATOM 632 N N . ILE A 1 88 ? 30.267 4.623 -13.100 1.00 94.19 88 ILE A N 1
ATOM 633 C CA . ILE A 1 88 ? 29.495 3.606 -12.390 1.00 94.19 88 ILE A CA 1
ATOM 634 C C . ILE A 1 88 ? 29.019 2.523 -13.354 1.00 94.19 88 ILE A C 1
ATOM 636 O O . ILE A 1 88 ? 28.703 2.794 -14.510 1.00 94.19 88 ILE A O 1
ATOM 640 N N . LYS A 1 89 ? 28.928 1.287 -12.865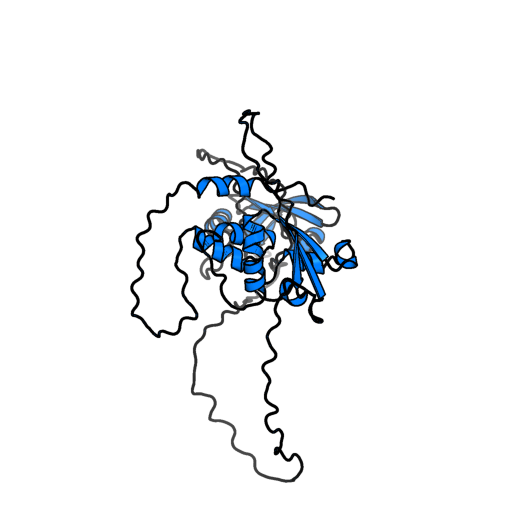 1.00 93.25 89 LYS A N 1
ATOM 641 C CA . LYS A 1 89 ? 28.207 0.213 -13.553 1.00 93.25 89 LYS A CA 1
ATOM 642 C C . LYS A 1 89 ? 26.804 0.122 -12.988 1.00 93.25 89 LYS A C 1
ATOM 644 O O . LYS A 1 89 ? 26.630 -0.014 -11.778 1.00 93.25 89 LYS A O 1
ATOM 649 N N . VAL A 1 90 ? 25.813 0.205 -13.862 1.00 89.50 90 VAL A N 1
ATOM 650 C CA . VAL A 1 90 ? 24.412 0.133 -13.464 1.00 89.50 90 VAL A CA 1
ATOM 651 C C . VAL A 1 90 ? 23.933 -1.304 -13.613 1.00 89.50 90 VAL A C 1
ATOM 653 O O . VAL A 1 90 ? 23.877 -1.832 -14.718 1.00 89.50 90 VAL A O 1
ATOM 656 N N . LEU A 1 91 ? 23.595 -1.932 -12.487 1.00 84.94 91 LEU A N 1
ATOM 657 C CA . LEU A 1 91 ? 23.086 -3.308 -12.461 1.00 84.94 91 LEU A CA 1
ATOM 658 C C . LEU A 1 91 ? 21.570 -3.369 -12.644 1.00 84.94 91 LEU A C 1
ATOM 660 O O . LEU A 1 91 ? 21.057 -4.266 -13.299 1.00 84.94 91 LEU A O 1
ATOM 664 N N . LYS A 1 92 ? 20.849 -2.430 -12.030 1.00 82.81 92 LYS A N 1
ATOM 665 C CA . LYS A 1 92 ? 19.390 -2.399 -12.047 1.00 82.81 92 LYS A CA 1
ATOM 666 C C . LYS A 1 92 ? 18.892 -0.979 -11.879 1.00 82.81 92 LYS A C 1
ATOM 668 O O . LYS A 1 92 ? 19.372 -0.257 -11.005 1.00 82.81 92 LYS A O 1
ATOM 673 N N . ILE A 1 93 ? 17.899 -0.607 -12.676 1.00 80.88 93 ILE A N 1
ATOM 674 C CA . ILE A 1 93 ? 17.132 0.625 -12.493 1.00 80.88 93 ILE A CA 1
ATOM 675 C C . ILE A 1 93 ? 15.654 0.264 -12.428 1.00 80.88 93 ILE A C 1
ATOM 677 O O . ILE A 1 93 ? 15.194 -0.654 -13.093 1.00 80.88 93 ILE A O 1
ATOM 681 N N . LEU A 1 94 ? 14.908 0.957 -11.573 1.00 77.56 94 LEU A N 1
ATOM 682 C CA . LEU A 1 94 ? 13.454 0.877 -11.568 1.00 77.56 94 LEU A CA 1
ATOM 683 C C . LEU A 1 94 ? 12.928 2.082 -12.331 1.00 77.56 94 LEU A C 1
ATOM 685 O O . LEU A 1 94 ? 13.092 3.223 -11.894 1.00 77.56 94 LEU A O 1
ATOM 689 N N . LEU A 1 95 ? 12.327 1.824 -13.488 1.00 75.31 95 LEU A N 1
ATOM 690 C CA . LEU A 1 95 ? 11.784 2.876 -14.327 1.00 75.31 95 LEU A CA 1
ATOM 691 C C . LEU A 1 95 ? 10.396 3.264 -13.809 1.00 75.31 95 LEU A C 1
ATOM 693 O O . LEU A 1 95 ? 9.417 2.535 -13.960 1.00 75.31 95 LEU A O 1
ATOM 697 N N . LEU A 1 96 ? 10.313 4.421 -13.155 1.00 67.50 96 LEU A N 1
ATOM 698 C CA . LEU A 1 96 ? 9.047 4.976 -12.693 1.00 67.50 96 LEU A CA 1
ATOM 699 C C . LEU A 1 96 ? 8.444 5.837 -13.808 1.00 67.50 96 LEU A C 1
ATOM 701 O O . LEU A 1 96 ? 8.776 7.012 -13.960 1.00 67.50 96 LEU A O 1
ATOM 705 N N . VAL A 1 97 ? 7.554 5.243 -14.607 1.00 62.53 97 VAL A N 1
ATOM 706 C CA . VAL A 1 97 ? 6.786 5.989 -15.610 1.00 62.53 97 VAL A CA 1
ATOM 707 C C . VAL A 1 97 ? 5.710 6.798 -14.893 1.00 62.53 97 VAL A C 1
ATOM 709 O O . VAL A 1 97 ? 4.633 6.292 -14.576 1.00 62.53 97 VAL A O 1
ATOM 712 N N . VAL A 1 98 ? 5.979 8.080 -14.647 1.00 55.47 98 VAL A N 1
ATOM 713 C CA . VAL A 1 98 ? 4.920 9.012 -14.252 1.00 55.47 98 VAL A CA 1
ATOM 714 C C . VAL A 1 98 ? 4.087 9.289 -15.501 1.00 55.47 98 VAL A C 1
ATOM 716 O O . VAL A 1 98 ? 4.517 10.023 -16.390 1.00 55.47 98 VAL A O 1
ATOM 719 N N . HIS A 1 99 ? 2.902 8.684 -15.606 1.00 41.59 99 HIS A N 1
ATOM 720 C CA . HIS A 1 99 ? 1.926 9.015 -16.647 1.00 41.59 99 HIS A CA 1
ATOM 721 C C . HIS A 1 99 ? 1.364 10.426 -16.418 1.00 41.59 99 HIS A C 1
ATOM 723 O O . HIS A 1 99 ? 0.243 10.616 -15.953 1.00 41.59 99 HIS A O 1
ATOM 729 N N . LEU A 1 100 ? 2.156 11.436 -16.767 1.00 37.88 100 LEU A N 1
ATOM 730 C CA . LEU A 1 100 ? 1.662 12.776 -17.038 1.00 37.88 100 LEU A CA 1
ATOM 731 C C . LEU A 1 100 ? 1.243 12.785 -18.509 1.00 37.88 100 LEU A C 1
ATOM 733 O O . LEU A 1 100 ? 2.075 12.669 -19.405 1.00 37.88 100 LEU A O 1
ATOM 737 N N . TYR A 1 101 ? -0.059 12.859 -18.770 1.00 33.06 101 TYR A N 1
ATOM 738 C CA . TYR A 1 101 ? -0.589 12.997 -20.123 1.00 33.06 101 TYR A CA 1
ATOM 739 C C . TYR A 1 101 ? -0.029 14.259 -20.796 1.00 33.06 101 TYR A C 1
ATOM 741 O O . TYR A 1 101 ? -0.516 15.355 -20.542 1.00 33.06 101 TYR A O 1
ATOM 749 N N . THR A 1 102 ? 0.963 14.113 -21.678 1.00 24.36 102 THR A N 1
ATOM 750 C CA . THR A 1 102 ? 0.974 14.686 -23.040 1.00 24.36 102 THR A CA 1
ATOM 751 C C . THR A 1 102 ? 2.133 14.091 -23.842 1.00 24.36 102 THR A C 1
ATOM 753 O O . THR A 1 102 ? 3.297 14.400 -23.610 1.00 24.36 102 THR A O 1
ATOM 756 N N . ILE A 1 103 ? 1.801 13.231 -24.807 1.00 25.39 103 ILE A N 1
ATOM 757 C CA . ILE A 1 103 ? 2.710 12.790 -25.867 1.00 25.39 103 ILE A CA 1
ATOM 758 C C . ILE A 1 103 ? 2.480 13.721 -27.061 1.00 25.39 103 ILE A C 1
ATOM 760 O O . ILE A 1 103 ? 1.408 13.698 -27.662 1.00 25.39 103 ILE A O 1
ATOM 764 N N . GLN A 1 104 ? 3.494 14.497 -27.433 1.00 20.45 104 GLN A N 1
ATOM 765 C CA . GLN A 1 104 ? 3.755 14.801 -28.837 1.00 20.45 104 GLN A CA 1
ATOM 766 C C . GLN A 1 104 ? 5.231 14.524 -29.107 1.00 20.45 104 GLN A C 1
ATOM 768 O O . GLN A 1 104 ? 6.114 15.182 -28.563 1.00 20.45 104 GLN A O 1
ATOM 773 N N . ILE A 1 105 ? 5.467 13.498 -29.921 1.00 23.30 105 ILE A N 1
ATOM 774 C CA . ILE A 1 105 ? 6.761 13.181 -30.512 1.00 23.30 105 ILE A CA 1
ATOM 775 C C . ILE A 1 105 ? 6.792 13.883 -31.867 1.00 23.30 105 ILE A C 1
ATOM 777 O O . ILE A 1 105 ? 6.018 13.531 -32.754 1.00 23.30 105 ILE A O 1
ATOM 781 N N . GLU A 1 106 ? 7.707 14.831 -32.032 1.00 20.09 106 GLU A N 1
ATOM 782 C CA . GLU A 1 106 ? 8.225 15.216 -33.341 1.00 20.09 106 GLU A CA 1
ATOM 783 C C . GLU A 1 106 ? 9.752 15.300 -33.220 1.00 20.09 106 GLU A C 1
ATOM 785 O O . GLU A 1 106 ? 10.300 16.047 -32.410 1.00 20.09 106 GLU A O 1
ATOM 790 N N . ILE A 1 107 ? 10.433 14.414 -33.946 1.00 26.39 107 ILE A N 1
ATOM 791 C CA . ILE A 1 107 ? 11.882 14.215 -33.891 1.00 26.39 107 ILE A CA 1
ATOM 792 C C . ILE A 1 107 ? 12.541 15.217 -34.835 1.00 26.39 107 ILE A C 1
ATOM 794 O O . ILE A 1 107 ? 12.405 15.088 -36.049 1.00 26.39 107 ILE A O 1
ATOM 798 N N . LEU A 1 108 ? 13.336 16.144 -34.295 1.00 20.97 108 LEU A N 1
ATOM 799 C CA . LEU A 1 108 ? 14.424 16.778 -35.041 1.00 20.97 108 LEU A CA 1
ATOM 800 C C . LEU A 1 108 ? 15.538 17.246 -34.090 1.00 20.97 108 LEU A C 1
ATOM 802 O O . LEU A 1 108 ? 15.421 18.248 -33.398 1.00 20.97 108 LEU A O 1
ATOM 806 N N . THR A 1 109 ? 16.629 16.473 -34.095 1.00 26.41 109 THR A N 1
ATOM 807 C CA . THR A 1 109 ? 18.012 16.814 -33.702 1.00 26.41 109 THR A CA 1
ATOM 808 C C . THR A 1 109 ? 18.247 17.563 -32.380 1.00 26.41 109 THR A C 1
ATOM 810 O O . THR A 1 109 ? 18.073 18.772 -32.291 1.00 26.41 109 THR A O 1
ATOM 813 N N . ARG A 1 110 ? 18.851 16.827 -31.429 1.00 29.42 110 ARG A N 1
ATOM 814 C CA . ARG A 1 110 ? 19.421 17.255 -30.133 1.00 29.42 110 ARG A CA 1
ATOM 815 C C . ARG A 1 110 ? 18.397 17.818 -29.147 1.00 29.42 110 ARG A C 1
ATOM 817 O O . ARG A 1 110 ? 18.025 18.985 -29.208 1.00 29.42 110 ARG A O 1
ATOM 824 N N . THR A 1 111 ? 18.014 17.017 -28.155 1.00 23.78 111 THR A N 1
ATOM 825 C CA . THR A 1 111 ? 17.161 17.501 -27.064 1.00 23.78 111 THR A CA 1
ATOM 826 C C . THR A 1 111 ? 17.639 16.977 -25.717 1.00 23.78 111 THR A C 1
ATOM 828 O O . THR A 1 111 ? 17.726 15.776 -25.496 1.00 23.78 111 THR A O 1
ATOM 831 N N . ILE A 1 112 ? 17.917 17.914 -24.809 1.00 25.70 112 ILE A N 1
ATOM 832 C CA . ILE A 1 112 ? 17.963 17.682 -23.365 1.00 25.70 112 ILE A CA 1
ATOM 833 C C . ILE A 1 112 ? 16.505 17.572 -22.911 1.00 25.70 112 ILE A C 1
ATOM 835 O O . ILE A 1 112 ? 15.759 18.551 -22.995 1.00 25.70 112 ILE A O 1
ATOM 839 N N . ILE A 1 113 ? 16.081 16.390 -22.465 1.00 24.02 113 ILE A N 1
ATOM 840 C CA . ILE A 1 113 ? 14.726 16.178 -21.948 1.00 24.02 113 ILE A CA 1
ATOM 841 C C . ILE A 1 113 ? 14.658 16.793 -20.547 1.00 24.02 113 ILE A C 1
ATOM 843 O O . ILE A 1 113 ? 15.186 16.239 -19.591 1.00 24.02 113 ILE A O 1
ATOM 847 N N . LYS A 1 114 ? 14.008 17.953 -20.415 1.00 23.81 114 LYS A N 1
ATOM 848 C CA . LYS A 1 114 ? 13.644 18.509 -19.105 1.00 23.81 114 LYS A CA 1
ATOM 849 C C . LYS A 1 114 ? 12.344 17.862 -18.637 1.00 23.81 114 LYS A C 1
ATOM 851 O O . LYS A 1 114 ? 11.264 18.257 -19.076 1.00 23.81 114 LYS A O 1
ATOM 856 N N . VAL A 1 115 ? 12.444 16.898 -17.727 1.00 24.02 115 VAL A N 1
ATOM 857 C CA . VAL A 1 115 ? 11.279 16.318 -17.052 1.00 24.02 115 VAL A CA 1
ATOM 858 C C . VAL A 1 115 ? 10.899 17.223 -15.877 1.00 24.02 115 VAL A C 1
ATOM 860 O O . VAL A 1 115 ? 11.676 17.433 -14.948 1.00 24.02 115 VAL A O 1
ATOM 863 N N . LYS A 1 116 ? 9.688 17.792 -15.893 1.00 21.95 116 LYS A N 1
ATOM 864 C CA . LYS A 1 116 ? 9.092 18.373 -14.680 1.00 21.95 116 LYS A CA 1
ATOM 865 C C . LYS A 1 116 ? 8.549 17.222 -13.835 1.00 21.95 116 LYS A C 1
ATOM 867 O O . LYS A 1 116 ? 7.449 16.748 -14.103 1.00 21.95 116 LYS A O 1
ATOM 872 N N . ALA A 1 117 ? 9.313 16.758 -12.848 1.00 25.55 117 ALA A N 1
ATOM 873 C CA . ALA A 1 117 ? 8.785 15.795 -11.887 1.00 25.55 117 ALA A CA 1
ATOM 874 C C . ALA A 1 117 ? 7.931 16.508 -10.834 1.00 25.55 117 ALA A C 1
ATOM 876 O O . ALA A 1 117 ? 8.301 17.567 -10.325 1.00 25.55 117 ALA A O 1
ATOM 877 N N . TRP A 1 118 ? 6.803 15.891 -10.505 1.00 25.69 118 TRP A N 1
ATOM 878 C CA . TRP A 1 118 ? 6.024 16.203 -9.315 1.00 25.69 118 TRP A CA 1
ATOM 879 C C . TRP A 1 118 ? 6.481 15.271 -8.190 1.00 25.69 118 TRP A C 1
ATOM 881 O O . TRP A 1 118 ? 6.799 14.106 -8.434 1.00 25.69 118 TRP A O 1
ATOM 891 N N . GLN A 1 119 ? 6.576 15.806 -6.975 1.00 29.12 119 GLN A N 1
ATOM 892 C CA . GLN A 1 119 ? 7.042 15.089 -5.792 1.00 29.12 119 GLN A CA 1
ATOM 893 C C . GLN A 1 119 ? 5.992 14.050 -5.374 1.00 29.12 119 GLN A C 1
ATOM 895 O O . GLN A 1 119 ? 4.932 14.409 -4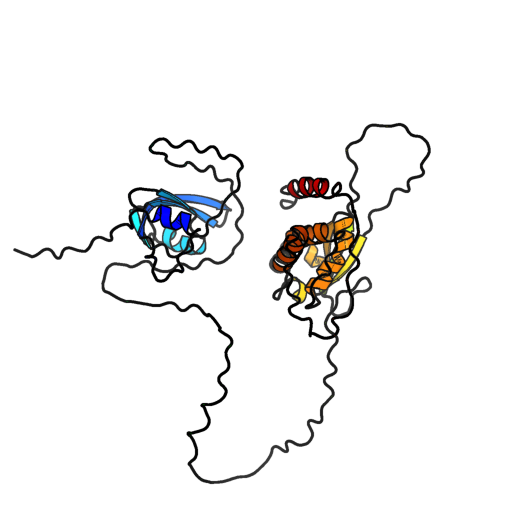.875 1.00 29.12 119 GLN A O 1
ATOM 900 N N . TYR A 1 120 ? 6.290 12.767 -5.575 1.00 28.14 120 TYR A N 1
ATOM 901 C CA . TYR A 1 120 ? 5.545 11.669 -4.960 1.00 28.14 120 TYR A CA 1
ATOM 902 C C . TYR A 1 120 ? 6.331 11.163 -3.747 1.00 28.14 120 TYR A C 1
ATOM 904 O O . TYR A 1 120 ? 7.534 10.918 -3.846 1.00 28.14 120 TYR A O 1
ATOM 912 N N . ASN A 1 121 ? 5.657 11.014 -2.603 1.00 28.59 121 ASN A N 1
ATOM 913 C CA . ASN A 1 121 ? 6.201 10.336 -1.426 1.00 28.59 121 ASN A CA 1
ATOM 914 C C . ASN A 1 121 ? 6.364 8.846 -1.766 1.00 28.59 121 ASN A C 1
ATOM 916 O O . ASN A 1 121 ? 5.392 8.094 -1.776 1.00 28.59 121 ASN A O 1
ATOM 920 N N . ILE A 1 122 ? 7.583 8.430 -2.107 1.00 37.97 122 ILE A N 1
ATOM 921 C CA . ILE A 1 122 ? 7.928 7.021 -2.308 1.00 37.97 122 ILE A CA 1
ATOM 922 C C . ILE A 1 122 ? 8.232 6.447 -0.922 1.00 37.97 122 ILE A C 1
ATOM 924 O O . ILE A 1 122 ? 9.231 6.815 -0.308 1.00 37.97 122 ILE A O 1
ATOM 928 N N . THR A 1 123 ? 7.346 5.595 -0.406 1.00 33.81 123 THR A N 1
ATOM 929 C CA . THR A 1 123 ? 7.553 4.864 0.850 1.00 33.81 123 THR A CA 1
ATOM 930 C C . THR A 1 123 ? 8.502 3.681 0.648 1.00 33.81 123 THR A C 1
ATOM 932 O O . THR A 1 123 ? 8.463 3.024 -0.390 1.00 33.81 123 THR A O 1
ATOM 935 N N . ASP A 1 124 ? 9.332 3.448 1.665 1.00 36.69 124 ASP A N 1
ATOM 936 C CA . ASP A 1 124 ? 10.437 2.488 1.799 1.00 36.69 124 ASP A CA 1
ATOM 937 C C . ASP A 1 124 ? 10.208 1.067 1.242 1.00 36.69 124 ASP A C 1
ATOM 939 O O . ASP A 1 124 ? 9.841 0.160 1.987 1.00 36.69 124 ASP A O 1
ATOM 943 N N . ASP A 1 125 ? 10.552 0.824 -0.027 1.00 31.00 125 ASP A N 1
ATOM 944 C CA . ASP A 1 125 ? 10.793 -0.535 -0.527 1.00 31.00 125 ASP A CA 1
ATOM 945 C C . ASP A 1 125 ? 12.219 -0.683 -1.086 1.00 31.00 125 ASP A C 1
ATOM 947 O O . ASP A 1 125 ? 12.699 0.094 -1.914 1.00 31.00 125 ASP A O 1
ATOM 951 N N . ASN A 1 126 ? 12.886 -1.718 -0.572 1.00 34.31 126 ASN A N 1
ATOM 952 C CA . ASN A 1 126 ? 14.310 -2.026 -0.661 1.00 34.31 126 ASN A CA 1
ATOM 953 C C . ASN A 1 126 ? 14.881 -2.038 -2.088 1.00 34.31 126 ASN A C 1
ATOM 955 O O . ASN A 1 126 ? 14.394 -2.751 -2.968 1.00 34.31 126 ASN A O 1
ATOM 959 N N . ILE A 1 127 ? 16.016 -1.358 -2.274 1.00 35.50 127 ILE A N 1
ATOM 960 C CA . ILE A 1 127 ? 16.863 -1.491 -3.467 1.00 35.50 127 ILE A CA 1
ATOM 961 C C . ILE A 1 127 ? 18.303 -1.725 -3.013 1.00 35.50 127 ILE A C 1
ATOM 963 O O . ILE A 1 127 ? 18.932 -0.845 -2.427 1.00 35.50 127 ILE A O 1
ATOM 967 N N . HIS A 1 128 ? 18.824 -2.913 -3.314 1.00 28.06 128 HIS A N 1
ATOM 968 C CA . HIS A 1 128 ? 20.228 -3.261 -3.127 1.00 28.06 128 HIS A CA 1
ATOM 969 C C . HIS A 1 128 ? 20.995 -3.022 -4.428 1.00 28.06 128 HIS A C 1
ATOM 971 O O . HIS A 1 128 ? 20.718 -3.661 -5.441 1.00 28.06 128 HIS A O 1
ATOM 977 N N . ILE A 1 129 ? 21.987 -2.135 -4.381 1.00 29.14 129 ILE A N 1
ATOM 978 C CA . ILE A 1 129 ? 23.094 -2.095 -5.340 1.00 29.14 129 ILE A CA 1
ATOM 979 C C . ILE A 1 129 ? 24.367 -1.921 -4.514 1.00 29.14 129 ILE A C 1
ATOM 981 O O . ILE A 1 129 ? 24.490 -0.956 -3.764 1.00 29.14 129 ILE A O 1
ATOM 985 N N . LEU A 1 130 ? 25.316 -2.844 -4.648 1.00 27.31 130 LEU A N 1
ATOM 986 C CA . LEU A 1 130 ? 26.684 -2.674 -4.168 1.00 27.31 130 LEU A CA 1
ATOM 987 C C . LEU A 1 130 ? 27.641 -3.117 -5.272 1.00 27.31 130 LEU A C 1
ATOM 989 O O . LEU A 1 130 ? 27.723 -4.307 -5.551 1.00 27.31 130 LEU A O 1
ATOM 993 N N . GLN A 1 131 ? 28.363 -2.159 -5.860 1.00 29.50 131 GLN A N 1
ATOM 994 C CA . GLN A 1 131 ? 29.814 -2.238 -6.067 1.00 29.50 131 GLN A CA 1
ATOM 995 C C . GLN A 1 131 ? 30.351 -0.852 -6.472 1.00 29.50 131 GLN A C 1
ATOM 997 O O . GLN A 1 131 ? 30.028 -0.339 -7.541 1.00 29.50 131 GLN A O 1
ATOM 1002 N N . THR A 1 132 ? 31.209 -0.256 -5.644 1.00 29.45 132 THR A N 1
ATOM 1003 C CA . THR A 1 132 ? 32.188 0.751 -6.076 1.00 29.45 132 THR A CA 1
ATOM 1004 C C . THR A 1 132 ? 33.555 0.072 -6.065 1.00 29.45 132 THR A C 1
ATOM 1006 O O . THR A 1 132 ? 33.950 -0.521 -5.064 1.00 29.45 132 THR A O 1
ATOM 1009 N N . VAL A 1 133 ? 34.260 0.082 -7.199 1.00 28.50 133 VAL A N 1
ATOM 1010 C CA . VAL A 1 133 ? 35.612 -0.487 -7.298 1.00 28.50 133 VAL A CA 1
ATOM 1011 C C . VAL A 1 133 ? 36.620 0.646 -7.139 1.00 28.50 133 VAL A C 1
ATOM 1013 O O . VAL A 1 133 ? 36.688 1.504 -8.021 1.00 28.50 133 VAL A O 1
ATOM 1016 N N . PRO A 1 134 ? 37.430 0.678 -6.069 1.00 36.81 134 PRO A N 1
ATOM 1017 C CA . PRO A 1 134 ? 38.674 1.418 -6.108 1.00 36.81 134 PRO A CA 1
ATOM 1018 C C . PRO A 1 134 ? 39.703 0.607 -6.910 1.00 36.81 134 PRO A C 1
ATOM 1020 O O . PRO A 1 134 ? 39.792 -0.613 -6.803 1.00 36.81 134 PRO A O 1
ATOM 1023 N N . TYR A 1 135 ? 40.467 1.307 -7.743 1.00 38.94 135 TYR A N 1
ATOM 1024 C CA . TYR A 1 135 ? 41.534 0.777 -8.592 1.00 38.94 135 TYR A CA 1
ATOM 1025 C C . TYR A 1 135 ? 42.488 -0.178 -7.835 1.00 38.94 135 TYR A C 1
ATOM 1027 O O . TYR A 1 135 ? 43.356 0.293 -7.101 1.00 38.94 135 TYR A O 1
ATOM 1035 N N . ARG A 1 136 ? 42.368 -1.497 -8.051 1.00 34.47 136 ARG A N 1
ATOM 1036 C CA . ARG A 1 136 ? 43.454 -2.441 -8.412 1.00 34.47 136 ARG A CA 1
ATOM 1037 C C . ARG A 1 136 ? 43.004 -3.906 -8.303 1.00 34.47 136 ARG A C 1
ATOM 1039 O O . ARG A 1 136 ? 42.560 -4.340 -7.251 1.00 34.47 136 ARG A O 1
ATOM 1046 N N . GLU A 1 137 ? 43.297 -4.619 -9.388 1.00 32.09 137 GLU A N 1
ATOM 1047 C CA . GLU A 1 137 ? 43.394 -6.075 -9.564 1.00 32.09 137 GLU A CA 1
ATOM 1048 C C . GLU A 1 137 ? 42.098 -6.899 -9.626 1.00 32.09 137 GLU A C 1
ATOM 1050 O O . GLU A 1 137 ? 41.116 -6.674 -8.922 1.00 32.09 137 GLU A O 1
ATOM 1055 N N . ASP A 1 138 ? 42.129 -7.829 -10.582 1.00 40.88 138 ASP A N 1
ATOM 1056 C CA . ASP A 1 138 ? 41.024 -8.633 -11.082 1.00 40.88 138 ASP A CA 1
ATOM 1057 C C . ASP A 1 138 ? 40.452 -9.563 -10.010 1.00 40.88 138 ASP A C 1
ATOM 1059 O O . ASP A 1 138 ? 41.142 -10.441 -9.493 1.00 40.88 138 ASP A O 1
ATOM 1063 N N . VAL A 1 139 ? 39.152 -9.427 -9.739 1.00 23.28 139 VAL A N 1
ATOM 1064 C CA . VAL A 1 139 ? 38.372 -10.420 -8.995 1.00 23.28 139 VAL A CA 1
ATOM 1065 C C . VAL A 1 139 ? 37.002 -10.561 -9.654 1.00 23.28 139 VAL A C 1
ATOM 1067 O O . VAL A 1 139 ? 36.209 -9.621 -9.700 1.00 23.28 139 VAL A O 1
ATOM 1070 N N . PHE A 1 140 ? 36.730 -11.760 -10.165 1.00 29.38 140 PHE A N 1
ATOM 1071 C CA . PHE A 1 140 ? 35.394 -12.214 -10.540 1.00 29.38 140 PHE A CA 1
ATOM 1072 C C . PHE A 1 140 ? 34.614 -12.555 -9.270 1.00 29.38 140 PHE A C 1
ATOM 1074 O O . PHE A 1 140 ? 35.118 -13.311 -8.441 1.00 29.38 140 PHE A O 1
ATOM 1081 N N . LEU A 1 141 ? 33.377 -12.070 -9.133 1.00 21.92 141 LEU A N 1
ATOM 1082 C CA . LEU A 1 141 ? 32.458 -12.609 -8.134 1.00 21.92 141 LEU A CA 1
ATOM 1083 C C . LEU A 1 141 ? 31.006 -12.606 -8.627 1.00 21.92 141 LEU A C 1
ATOM 1085 O O . LEU A 1 141 ? 30.492 -11.616 -9.140 1.00 21.92 141 LEU A O 1
ATOM 1089 N N . VAL A 1 142 ? 30.396 -13.774 -8.456 1.00 25.91 142 VAL A N 1
ATOM 1090 C CA . VAL A 1 142 ? 29.038 -14.198 -8.804 1.00 25.91 142 VAL A CA 1
ATOM 1091 C C . VAL A 1 142 ? 28.080 -13.818 -7.675 1.00 25.91 142 VAL A C 1
ATOM 1093 O O . VAL A 1 142 ? 28.445 -13.958 -6.508 1.00 25.91 142 VAL A O 1
ATOM 1096 N N . LEU A 1 143 ? 26.833 -13.447 -7.989 1.00 23.91 143 LEU A N 1
ATOM 1097 C CA . LEU A 1 143 ? 25.734 -13.547 -7.025 1.00 23.91 143 LEU A CA 1
ATOM 1098 C C . LEU A 1 143 ? 24.558 -14.344 -7.593 1.00 23.91 143 LEU A C 1
ATOM 1100 O O . LEU A 1 143 ? 24.005 -14.037 -8.646 1.00 23.91 143 LEU A O 1
ATOM 1104 N N . LEU A 1 144 ? 24.239 -15.396 -6.837 1.00 21.39 144 LEU A N 1
ATOM 1105 C CA . LEU A 1 144 ? 23.176 -16.371 -7.021 1.00 21.39 144 LEU A CA 1
ATOM 1106 C C . LEU A 1 144 ? 21.789 -15.736 -6.902 1.00 21.39 144 LEU A C 1
ATOM 1108 O O . LEU A 1 144 ? 21.450 -15.120 -5.891 1.00 21.39 144 LEU A O 1
ATOM 1112 N N . LEU A 1 145 ? 20.951 -16.028 -7.892 1.00 24.81 145 LEU A N 1
ATOM 1113 C CA . LEU A 1 145 ? 19.508 -16.086 -7.718 1.00 24.81 145 LEU A CA 1
ATOM 1114 C C . LEU A 1 145 ? 19.174 -17.308 -6.849 1.00 24.81 145 LEU A C 1
ATOM 1116 O O . LEU A 1 145 ? 19.497 -18.438 -7.212 1.00 24.81 145 LEU A O 1
ATOM 1120 N N . MET A 1 146 ? 18.477 -17.100 -5.731 1.00 22.52 146 MET A N 1
ATOM 1121 C CA . MET A 1 146 ? 17.655 -18.155 -5.132 1.00 22.52 146 MET A CA 1
ATOM 1122 C C . MET A 1 146 ? 16.488 -18.423 -6.087 1.00 22.52 146 MET A C 1
ATOM 1124 O O . MET A 1 146 ? 15.421 -17.823 -5.975 1.00 22.52 146 MET A O 1
ATOM 1128 N N . HIS A 1 147 ? 16.723 -19.306 -7.055 1.00 26.58 147 HIS A N 1
ATOM 1129 C CA . HIS A 1 147 ? 15.684 -19.940 -7.848 1.00 26.58 147 HIS A CA 1
ATOM 1130 C C . HIS A 1 147 ? 15.536 -21.371 -7.327 1.00 26.58 147 HIS A C 1
ATOM 1132 O O . HIS A 1 147 ? 16.422 -22.199 -7.510 1.00 26.58 147 HIS A O 1
ATOM 1138 N N . PHE A 1 148 ? 14.422 -21.664 -6.659 1.00 25.08 148 PHE A N 1
ATOM 1139 C CA . PHE A 1 148 ? 13.961 -23.042 -6.510 1.00 25.08 148 PHE A CA 1
ATOM 1140 C C . PHE A 1 148 ? 13.448 -23.520 -7.875 1.00 25.08 148 PHE A C 1
ATOM 1142 O O . PHE A 1 148 ? 12.650 -22.810 -8.497 1.00 25.08 148 PHE A O 1
ATOM 1149 N N . PRO A 1 149 ? 13.820 -24.724 -8.326 1.00 32.66 149 PRO A N 1
ATOM 1150 C CA . PRO A 1 149 ? 12.934 -25.535 -9.135 1.00 32.66 149 PRO A CA 1
ATOM 1151 C C . PRO A 1 149 ? 12.472 -26.748 -8.321 1.00 32.66 149 PRO A C 1
ATOM 1153 O O . PRO A 1 149 ? 13.269 -27.448 -7.698 1.00 32.66 149 PRO A O 1
ATOM 1156 N N . LEU A 1 150 ? 11.161 -26.992 -8.340 1.00 32.19 150 LEU A N 1
ATOM 1157 C CA . LEU A 1 150 ? 10.611 -28.303 -8.019 1.00 32.19 150 LEU A CA 1
ATOM 1158 C C . LEU A 1 150 ? 11.166 -29.333 -9.013 1.00 32.19 150 LEU A C 1
ATOM 1160 O O . LEU A 1 150 ? 11.059 -29.138 -10.224 1.00 32.19 150 LEU A O 1
ATOM 1164 N N . GLY A 1 151 ? 11.691 -30.437 -8.489 1.00 27.33 151 GLY A N 1
ATOM 1165 C CA . GLY A 1 151 ? 12.032 -31.638 -9.244 1.00 27.33 151 GLY A CA 1
ATOM 1166 C C . GLY A 1 151 ? 12.688 -32.676 -8.337 1.00 27.33 151 GLY A C 1
ATOM 1167 O O . GLY A 1 151 ? 13.838 -32.502 -7.950 1.00 27.33 151 GLY A O 1
ATOM 1168 N N . ASP A 1 152 ? 11.935 -33.718 -7.987 1.00 37.75 152 ASP A N 1
ATOM 1169 C CA . ASP A 1 152 ? 12.381 -34.902 -7.240 1.00 37.75 152 ASP A CA 1
ATOM 1170 C C . ASP A 1 152 ? 13.614 -35.570 -7.875 1.00 37.75 152 ASP A C 1
ATOM 1172 O O . ASP A 1 152 ? 13.636 -35.792 -9.090 1.00 37.75 152 ASP A O 1
ATOM 1176 N N . PRO A 1 153 ? 14.562 -36.033 -7.044 1.00 38.62 153 PRO A N 1
ATOM 1177 C CA . PRO A 1 153 ? 15.210 -37.306 -7.289 1.00 38.62 153 PRO A CA 1
ATOM 1178 C C . PRO A 1 153 ? 15.098 -38.187 -6.039 1.00 38.62 153 PRO A C 1
ATOM 1180 O O . PRO A 1 153 ? 15.913 -38.126 -5.116 1.00 38.62 153 PRO A O 1
ATOM 1183 N N . ALA A 1 154 ? 14.090 -39.058 -6.043 1.00 41.56 154 ALA A N 1
ATOM 1184 C CA . ALA A 1 154 ? 14.223 -40.350 -5.393 1.00 41.56 154 ALA A CA 1
ATOM 1185 C C . ALA A 1 154 ? 15.438 -41.084 -5.998 1.00 41.56 154 ALA A C 1
ATOM 1187 O O . ALA A 1 154 ? 15.687 -40.986 -7.197 1.00 41.56 154 ALA A O 1
ATOM 1188 N N . GLU A 1 155 ? 16.154 -41.823 -5.149 1.00 45.88 155 GLU A N 1
ATOM 1189 C CA . GLU A 1 155 ? 17.365 -42.607 -5.443 1.00 45.88 155 GLU A CA 1
ATOM 1190 C C . GLU A 1 155 ? 18.671 -41.811 -5.612 1.00 45.88 155 GLU A C 1
ATOM 1192 O O . GLU A 1 155 ? 19.067 -41.470 -6.718 1.00 45.88 155 GLU A O 1
ATOM 1197 N N . SER A 1 156 ? 19.399 -41.582 -4.505 1.00 39.81 156 SER A N 1
ATOM 1198 C CA . SER A 1 156 ? 20.871 -41.764 -4.432 1.00 39.81 156 SER A CA 1
ATOM 1199 C C . SER A 1 156 ? 21.473 -41.259 -3.100 1.00 39.81 156 SER A C 1
ATOM 1201 O O . SER A 1 156 ? 22.444 -40.507 -3.106 1.00 39.81 156 SER A O 1
ATOM 1203 N N . ILE A 1 157 ? 20.951 -41.674 -1.936 1.00 36.72 157 ILE A N 1
ATOM 1204 C CA . ILE A 1 157 ? 21.688 -41.608 -0.645 1.00 36.72 157 ILE A CA 1
ATOM 1205 C C . ILE A 1 157 ? 21.365 -42.857 0.201 1.00 36.72 157 ILE A C 1
ATOM 1207 O O . ILE A 1 157 ? 21.015 -42.797 1.373 1.00 36.72 157 ILE A O 1
ATOM 1211 N N . LEU A 1 158 ? 21.459 -44.033 -0.418 1.00 37.44 158 LEU A N 1
ATOM 1212 C CA . LEU A 1 158 ? 21.478 -45.326 0.269 1.00 37.44 158 LEU A CA 1
ATOM 1213 C C . LEU A 1 158 ? 22.651 -46.120 -0.298 1.00 37.44 158 LEU A C 1
ATOM 1215 O O . LEU A 1 158 ? 22.464 -46.951 -1.173 1.00 37.44 158 LEU A O 1
ATOM 1219 N N . ASN A 1 159 ? 23.869 -45.764 0.119 1.00 40.84 159 ASN A N 1
ATOM 1220 C CA . ASN A 1 159 ? 25.062 -46.622 0.122 1.00 40.84 159 ASN A CA 1
ATOM 1221 C C . ASN A 1 159 ? 26.281 -45.798 0.546 1.00 40.84 159 ASN A C 1
ATOM 1223 O O . ASN A 1 159 ? 27.028 -45.320 -0.297 1.00 40.84 159 ASN A O 1
ATOM 1227 N N . SER A 1 160 ? 26.473 -45.608 1.852 1.00 42.06 160 SER A N 1
ATOM 1228 C CA . SER A 1 160 ? 27.802 -45.519 2.483 1.00 42.06 160 SER A CA 1
ATOM 1229 C C . SER A 1 160 ? 27.649 -45.026 3.918 1.00 42.06 160 SER A C 1
ATOM 1231 O O . SER A 1 160 ? 27.803 -43.840 4.182 1.00 42.06 160 SER A O 1
ATOM 1233 N N . MET A 1 161 ? 27.343 -45.942 4.838 1.00 34.88 161 MET A N 1
ATOM 1234 C CA . MET A 1 161 ? 27.966 -46.007 6.170 1.00 34.88 161 MET A CA 1
ATOM 1235 C C . MET A 1 161 ? 27.369 -47.188 6.945 1.00 34.88 161 MET A C 1
ATOM 1237 O O . MET A 1 161 ? 26.478 -47.065 7.778 1.00 34.88 161 MET A O 1
ATOM 1241 N N . HIS A 1 162 ? 27.886 -48.376 6.645 1.00 41.06 162 HIS A N 1
ATOM 1242 C CA . HIS A 1 162 ? 27.842 -49.533 7.533 1.00 41.06 162 HIS A CA 1
ATOM 1243 C C . HIS A 1 162 ? 29.281 -49.975 7.780 1.00 41.06 162 HIS A C 1
ATOM 1245 O O . HIS A 1 162 ? 29.892 -50.585 6.909 1.00 41.06 162 HIS A O 1
ATOM 1251 N N . LYS A 1 163 ? 29.819 -49.621 8.953 1.00 43.75 163 LYS A N 1
ATOM 1252 C CA . LYS A 1 163 ? 30.636 -50.481 9.830 1.00 43.75 163 LYS A CA 1
ATOM 1253 C C . LYS A 1 163 ? 31.302 -49.636 10.915 1.00 43.75 163 LYS A C 1
ATOM 1255 O O . LYS A 1 163 ? 32.333 -49.014 10.673 1.00 43.75 163 LYS A O 1
ATOM 1260 N N . ARG A 1 164 ? 30.788 -49.725 12.139 1.00 41.44 164 ARG A N 1
ATOM 1261 C CA . ARG A 1 164 ? 31.614 -50.131 13.281 1.00 41.44 164 ARG A CA 1
ATOM 1262 C C . ARG A 1 164 ? 30.736 -50.660 14.401 1.00 41.44 164 ARG A C 1
ATOM 1264 O O . ARG A 1 164 ? 29.655 -50.153 14.666 1.00 41.44 164 ARG A O 1
ATOM 1271 N N . GLU A 1 165 ? 31.220 -51.764 14.932 1.00 47.84 165 GLU A N 1
ATOM 1272 C CA . GLU A 1 165 ? 30.559 -52.713 15.803 1.00 47.84 165 GLU A CA 1
ATOM 1273 C C . GLU A 1 165 ? 30.455 -52.207 17.248 1.00 47.84 165 GLU A C 1
ATOM 1275 O O . GLU A 1 165 ? 31.364 -51.558 17.759 1.00 47.84 165 GLU A O 1
ATOM 1280 N N . THR A 1 166 ? 29.330 -52.585 17.861 1.00 47.44 166 THR A N 1
ATOM 1281 C CA . THR A 1 166 ? 29.147 -53.088 19.234 1.00 47.44 166 THR A CA 1
ATOM 1282 C C . THR A 1 166 ? 29.736 -52.325 20.419 1.00 47.44 166 THR A C 1
ATOM 1284 O O . THR A 1 166 ? 30.947 -52.303 20.625 1.00 47.44 166 THR A O 1
ATOM 1287 N N . GLY A 1 167 ? 28.842 -51.969 21.346 1.00 44.84 167 GLY A N 1
ATOM 1288 C CA . GLY A 1 167 ? 29.118 -52.180 22.764 1.00 44.84 167 GLY A CA 1
ATOM 1289 C C . GLY A 1 167 ? 28.421 -51.216 23.715 1.00 44.84 167 GLY A C 1
ATOM 1290 O O . GLY A 1 167 ? 28.997 -50.193 24.057 1.00 44.84 167 GLY A O 1
ATOM 1291 N N . GLY A 1 168 ? 27.270 -51.634 24.245 1.00 41.09 168 GLY A N 1
ATOM 1292 C CA . GLY A 1 168 ? 26.986 -51.440 25.668 1.00 41.09 168 GLY A CA 1
ATOM 1293 C C . GLY A 1 168 ? 25.883 -50.454 26.051 1.00 41.09 168 GLY A C 1
ATOM 1294 O O . GLY A 1 168 ? 25.955 -49.274 25.736 1.00 41.09 168 GLY A O 1
ATOM 1295 N N . SER A 1 169 ? 24.984 -50.978 26.890 1.00 46.97 169 SER A N 1
ATOM 1296 C CA . SER A 1 169 ? 24.169 -50.279 27.892 1.00 46.97 169 SER A CA 1
ATOM 1297 C C . SER A 1 169 ? 22.954 -49.528 27.341 1.00 46.97 169 SER A C 1
ATOM 1299 O O . SER A 1 169 ? 23.072 -48.448 26.781 1.00 46.97 169 SER A O 1
ATOM 1301 N N . GLU A 1 170 ? 21.775 -50.144 27.318 1.00 49.44 170 GLU A N 1
ATOM 1302 C CA . GLU A 1 170 ? 20.851 -50.278 28.461 1.00 49.44 170 GLU A CA 1
ATOM 1303 C C . GLU A 1 170 ? 20.366 -48.934 29.034 1.00 49.44 170 GLU A C 1
ATOM 1305 O O . GLU A 1 170 ? 21.119 -48.212 29.685 1.00 49.44 170 GLU A O 1
ATOM 1310 N N . HIS A 1 171 ? 19.048 -48.755 28.882 1.00 55.38 171 HIS A N 1
ATOM 1311 C CA . HIS A 1 171 ? 18.090 -48.263 29.876 1.00 55.38 171 HIS A CA 1
ATOM 1312 C C . HIS A 1 171 ? 17.580 -46.802 29.838 1.00 55.38 171 HIS A C 1
ATOM 1314 O O . HIS A 1 171 ? 18.317 -45.841 30.030 1.00 55.38 171 HIS A O 1
ATOM 1320 N N . TYR A 1 172 ? 16.238 -46.740 29.758 1.00 49.94 172 TYR A N 1
ATOM 1321 C CA . TYR A 1 172 ? 15.280 -45.691 30.145 1.00 49.94 172 TYR A CA 1
ATOM 1322 C C . TYR A 1 172 ? 14.987 -44.546 29.175 1.00 49.94 172 TYR A C 1
ATOM 1324 O O . TYR A 1 172 ? 15.337 -43.414 29.467 1.00 49.94 172 TYR A O 1
ATOM 1332 N N . PHE A 1 173 ? 14.203 -44.827 28.131 1.00 48.69 173 PHE A N 1
ATOM 1333 C CA . PHE A 1 173 ? 12.954 -44.095 27.874 1.00 48.69 173 PHE A CA 1
ATOM 1334 C C . PHE A 1 173 ? 11.954 -45.114 27.308 1.00 48.69 173 PHE A C 1
ATOM 1336 O O . PHE A 1 173 ? 12.139 -45.608 26.202 1.00 48.69 173 PHE A O 1
ATOM 1343 N N . ASP A 1 174 ? 10.987 -45.528 28.131 1.00 55.16 174 ASP A N 1
ATOM 1344 C CA . ASP A 1 174 ? 9.808 -46.252 27.652 1.00 55.16 174 ASP A CA 1
ATOM 1345 C C . ASP A 1 174 ? 9.024 -45.274 26.771 1.00 55.16 174 ASP A C 1
ATOM 1347 O O . ASP A 1 174 ? 8.456 -44.300 27.265 1.00 55.16 174 ASP A O 1
ATOM 1351 N N . ASP A 1 175 ? 9.057 -45.517 25.463 1.00 60.62 175 ASP A N 1
ATOM 1352 C CA . ASP A 1 175 ? 8.349 -44.767 24.418 1.00 60.62 175 ASP A CA 1
ATOM 1353 C C . ASP A 1 175 ? 6.861 -45.186 24.307 1.00 60.62 175 ASP A C 1
ATOM 1355 O O . ASP A 1 175 ? 6.223 -44.996 23.270 1.00 60.62 175 ASP A O 1
ATOM 1359 N N . GLU A 1 176 ? 6.297 -45.775 25.363 1.00 57.59 176 GLU A N 1
ATOM 1360 C CA . GLU A 1 176 ? 4.902 -46.215 25.445 1.00 57.59 176 GLU A CA 1
ATOM 1361 C C . GLU A 1 176 ? 4.106 -45.218 26.312 1.00 57.59 176 GLU A C 1
ATOM 1363 O O . GLU A 1 176 ? 4.517 -44.899 27.424 1.00 57.59 176 GLU A O 1
ATOM 1368 N N . ASP A 1 177 ? 2.981 -44.721 25.785 1.00 56.38 177 ASP A N 1
ATOM 1369 C CA . ASP A 1 177 ? 1.971 -43.850 26.428 1.00 56.38 177 ASP A CA 1
ATOM 1370 C C . ASP A 1 177 ? 2.046 -42.320 26.205 1.00 56.38 177 ASP A C 1
ATOM 1372 O O . ASP A 1 177 ? 1.444 -41.553 26.959 1.00 56.38 177 ASP A O 1
ATOM 1376 N N . TRP A 1 178 ? 2.623 -41.831 25.098 1.00 65.00 178 TRP A N 1
ATOM 1377 C CA . TRP A 1 178 ? 2.070 -40.608 24.471 1.00 65.00 178 TRP A CA 1
ATOM 1378 C C . TRP A 1 178 ? 0.918 -40.997 23.542 1.00 65.00 178 TRP A C 1
ATOM 1380 O O . TRP A 1 178 ? 0.944 -40.759 22.334 1.00 65.00 178 TRP A O 1
ATOM 1390 N N . ASP A 1 179 ? -0.097 -41.633 24.129 1.00 55.94 179 ASP A N 1
ATOM 1391 C CA . ASP A 1 179 ? -1.390 -41.842 23.498 1.00 55.94 179 ASP A CA 1
ATOM 1392 C C . ASP A 1 179 ? -1.958 -40.477 23.133 1.00 55.94 179 ASP A C 1
ATOM 1394 O O . ASP A 1 179 ? -2.447 -39.752 23.996 1.00 55.94 179 ASP A O 1
ATOM 1398 N N . ALA A 1 180 ? -1.812 -40.135 21.851 1.00 59.50 180 ALA A N 1
ATOM 1399 C CA . ALA A 1 180 ? -2.713 -39.346 21.026 1.00 59.50 180 ALA A CA 1
ATOM 1400 C C . ALA A 1 180 ? -3.786 -38.582 21.817 1.00 59.50 180 ALA A C 1
ATOM 1402 O O . ALA A 1 180 ? -4.983 -38.847 21.682 1.00 59.50 180 ALA A O 1
ATOM 1403 N N . ALA A 1 181 ? -3.358 -37.610 22.628 1.00 62.16 181 ALA A N 1
ATOM 1404 C CA . ALA A 1 181 ? -4.231 -36.545 23.068 1.00 62.16 181 ALA A CA 1
ATOM 1405 C C . ALA A 1 181 ? -4.667 -35.900 21.764 1.00 62.16 181 ALA A C 1
ATOM 1407 O O . ALA A 1 181 ? -3.844 -35.284 21.088 1.00 62.16 181 ALA A O 1
ATOM 1408 N N . SER A 1 182 ? -5.901 -36.205 21.357 1.00 67.19 182 SER A N 1
ATOM 1409 C CA . SER A 1 182 ? -6.507 -35.753 20.117 1.00 67.19 182 SER A CA 1
ATOM 1410 C C . SER A 1 182 ? -6.075 -34.317 19.904 1.00 67.19 182 SER A C 1
ATOM 1412 O O . SER A 1 182 ? -6.396 -33.473 20.744 1.00 67.19 182 SER A O 1
ATOM 1414 N N . GLU A 1 183 ? -5.293 -34.070 18.851 1.00 66.38 183 GLU A N 1
ATOM 1415 C CA . GLU A 1 183 ? -5.050 -32.728 18.351 1.00 66.38 183 GLU A CA 1
ATOM 1416 C C . GLU A 1 183 ? -6.436 -32.191 17.988 1.00 66.38 183 GLU A C 1
ATOM 1418 O O . GLU A 1 183 ? -6.918 -32.367 16.872 1.00 66.38 183 GLU A O 1
ATOM 1423 N N . GLU A 1 184 ? -7.151 -31.659 18.981 1.00 76.00 184 GLU A N 1
ATOM 1424 C CA . GLU A 1 184 ? -8.340 -30.862 18.768 1.00 76.00 184 GLU A CA 1
ATOM 1425 C C . GLU A 1 184 ? -7.827 -29.706 17.932 1.00 76.00 184 GLU A C 1
ATOM 1427 O O . GLU A 1 184 ? -7.144 -28.818 18.445 1.00 76.00 184 GLU A O 1
ATOM 1432 N N . GLU A 1 185 ? -8.043 -29.812 16.619 1.00 79.88 185 GLU A N 1
ATOM 1433 C CA . GLU A 1 185 ? -7.706 -28.790 15.647 1.00 79.88 185 GLU A CA 1
ATOM 1434 C C . GLU A 1 185 ? -8.311 -27.493 16.167 1.00 79.88 185 GLU A C 1
ATOM 1436 O O . GLU A 1 185 ? -9.518 -27.264 16.074 1.00 79.88 185 GLU A O 1
ATOM 1441 N N . SER A 1 186 ? -7.472 -26.678 16.805 1.00 81.62 186 SER A N 1
ATOM 1442 C CA . SER A 1 186 ? -7.902 -25.434 17.413 1.00 81.62 186 SER A CA 1
ATOM 1443 C C . SER A 1 186 ? -8.572 -24.619 16.321 1.00 81.62 186 SER A C 1
ATOM 1445 O O . SER A 1 186 ? -7.953 -24.380 15.276 1.00 81.62 186 SER A O 1
ATOM 1447 N N . GLU A 1 187 ? -9.830 -24.239 16.543 1.00 84.62 187 GLU A N 1
ATOM 1448 C CA . GLU A 1 187 ? -10.600 -23.528 15.533 1.00 84.62 187 GLU A CA 1
ATOM 1449 C C . GLU A 1 187 ? -9.798 -22.308 15.058 1.00 84.62 187 GLU A C 1
ATOM 1451 O O . GLU A 1 187 ? -9.270 -21.550 15.882 1.00 84.62 187 GLU A O 1
ATOM 1456 N N . PRO A 1 188 ? -9.643 -22.116 13.735 1.00 89.25 188 PRO A N 1
ATOM 1457 C CA . PRO A 1 188 ? -8.857 -21.010 13.225 1.00 89.25 188 PRO A CA 1
ATOM 1458 C C . PRO A 1 188 ? -9.448 -19.696 13.734 1.00 89.25 188 PRO A C 1
ATOM 1460 O O . PRO A 1 188 ? -10.667 -19.520 13.755 1.00 89.25 188 PRO A O 1
ATOM 1463 N N . LEU A 1 189 ? -8.579 -18.755 14.113 1.00 92.31 189 LEU A N 1
ATOM 1464 C CA . LEU A 1 189 ? -9.011 -17.424 14.532 1.00 92.31 189 LEU A CA 1
ATOM 1465 C C . LEU A 1 189 ? -9.933 -16.823 13.463 1.00 92.31 189 LEU A C 1
ATOM 1467 O O . LEU A 1 189 ? -9.643 -16.888 12.267 1.00 92.31 189 LEU A O 1
ATOM 1471 N N . THR A 1 190 ? -11.039 -16.226 13.896 1.00 94.38 190 THR A N 1
ATOM 1472 C CA . THR A 1 190 ? -12.002 -15.539 13.028 1.00 94.38 190 THR A CA 1
ATOM 1473 C C . THR A 1 190 ? -12.315 -14.152 13.579 1.00 94.38 190 THR A C 1
ATOM 1475 O O . THR A 1 190 ? -12.078 -13.858 14.750 1.00 94.38 190 THR A O 1
ATOM 1478 N N . TRP A 1 191 ? -12.792 -13.266 12.711 1.00 96.00 191 TRP A N 1
ATOM 1479 C CA . TRP A 1 191 ? -13.313 -11.956 13.095 1.00 96.00 191 TRP A CA 1
ATOM 1480 C C . TRP A 1 191 ? -14.799 -12.069 13.478 1.00 96.00 191 TRP A C 1
ATOM 1482 O O . TRP A 1 191 ? -15.481 -12.985 13.016 1.00 96.00 191 TRP A O 1
ATOM 1492 N N . SER A 1 192 ? -15.321 -11.141 14.291 1.00 94.81 192 SER A N 1
ATOM 1493 C CA . SER A 1 192 ? -16.733 -11.149 14.719 1.00 94.81 192 SER A CA 1
ATOM 1494 C C . SER A 1 192 ? -17.447 -9.800 14.535 1.00 94.81 192 SER A C 1
ATOM 1496 O O . SER A 1 192 ? -16.842 -8.730 14.616 1.00 94.81 192 SER A O 1
ATOM 1498 N N . LEU A 1 193 ? -18.759 -9.874 14.276 1.00 88.94 193 LEU A N 1
ATOM 1499 C CA . LEU A 1 193 ? -19.734 -8.774 14.297 1.00 88.94 193 LEU A CA 1
ATOM 1500 C C . LEU A 1 193 ? -20.555 -8.925 15.585 1.00 88.94 193 LEU A C 1
ATOM 1502 O O . LEU A 1 193 ? -21.533 -9.669 15.596 1.00 88.94 193 LEU A O 1
ATOM 1506 N N . GLY A 1 194 ? -20.153 -8.317 16.696 1.00 87.25 194 GLY A N 1
ATOM 1507 C CA . GLY A 1 194 ? -20.879 -8.508 17.955 1.00 87.25 194 GLY A CA 1
ATOM 1508 C C . GLY A 1 194 ? -20.046 -8.186 19.176 1.00 87.25 194 GLY A C 1
ATOM 1509 O O . GLY A 1 194 ? -19.298 -7.224 19.158 1.00 87.25 194 GLY A O 1
ATOM 1510 N N . GLU A 1 195 ? -20.186 -8.973 20.238 1.00 89.12 195 GLU A N 1
ATOM 1511 C CA . GLU A 1 195 ? -19.319 -8.833 21.405 1.00 89.12 195 GLU A CA 1
ATOM 1512 C C . GLU A 1 195 ? -17.883 -9.266 21.053 1.00 89.12 195 GLU A C 1
ATOM 1514 O O . GLU A 1 195 ? -17.690 -10.229 20.295 1.00 89.12 195 GLU A O 1
ATOM 1519 N N . PRO A 1 196 ? -16.862 -8.554 21.561 1.00 88.06 196 PRO A N 1
ATOM 1520 C CA . PRO A 1 196 ? -15.477 -8.916 21.320 1.00 88.06 196 PRO A CA 1
ATOM 1521 C C . PRO A 1 196 ? -15.206 -10.296 21.915 1.00 88.06 196 PRO A C 1
ATOM 1523 O O . PRO A 1 196 ? -15.455 -10.543 23.095 1.00 88.06 196 PRO A O 1
ATOM 1526 N N . SER A 1 197 ? -14.662 -11.198 21.098 1.00 88.00 197 SER A N 1
ATOM 1527 C CA . SER A 1 197 ? -14.055 -12.416 21.628 1.00 88.00 197 SER A CA 1
ATOM 1528 C C . SER A 1 197 ? -12.902 -12.030 22.555 1.00 88.00 197 SER A C 1
ATOM 1530 O O . SER A 1 197 ? -12.222 -11.031 22.312 1.00 88.00 197 SER A O 1
ATOM 1532 N N . ALA A 1 198 ? -12.635 -12.842 23.580 1.00 89.38 198 ALA A N 1
ATOM 1533 C CA . ALA A 1 198 ? -11.521 -12.629 24.507 1.00 89.38 198 ALA A CA 1
ATOM 1534 C C . ALA A 1 198 ? -10.150 -12.534 23.804 1.00 89.38 198 ALA A C 1
ATOM 1536 O O . ALA A 1 198 ? -9.191 -12.034 24.386 1.00 89.38 198 ALA A O 1
ATOM 1537 N N . PHE A 1 199 ? -10.063 -13.003 22.556 1.00 91.75 199 PHE A N 1
ATOM 1538 C CA . PHE A 1 199 ? -8.850 -12.982 21.742 1.00 91.75 199 PHE A CA 1
ATOM 1539 C C . PHE A 1 199 ? -8.743 -11.772 20.802 1.00 91.75 199 PHE A C 1
ATOM 1541 O O . PHE A 1 199 ? -7.673 -11.537 20.242 1.00 91.75 199 PHE A O 1
ATOM 1548 N N . CYS A 1 200 ? -9.811 -10.987 20.627 1.00 95.56 200 CYS A N 1
ATOM 1549 C CA . CYS A 1 200 ? -9.772 -9.786 19.796 1.00 95.56 200 CYS A CA 1
ATOM 1550 C C . CYS A 1 200 ? -9.097 -8.632 20.547 1.00 95.56 200 CYS A C 1
ATOM 1552 O O . CYS A 1 200 ? -9.552 -8.212 21.608 1.00 95.56 200 CYS A O 1
ATOM 1554 N N . ASP A 1 201 ? -8.032 -8.084 19.968 1.00 96.44 201 ASP A N 1
ATOM 1555 C CA . ASP A 1 201 ? -7.215 -7.008 20.542 1.00 96.44 201 ASP A CA 1
ATOM 1556 C C . ASP A 1 201 ? -7.379 -5.668 19.800 1.00 96.44 201 ASP A C 1
ATOM 1558 O O . ASP A 1 201 ? -6.692 -4.685 20.108 1.00 96.44 201 ASP A O 1
ATOM 1562 N N . TRP A 1 202 ? -8.286 -5.618 18.818 1.00 97.38 202 TRP A N 1
ATOM 1563 C CA . TRP A 1 202 ? -8.614 -4.414 18.062 1.00 97.38 202 TRP A CA 1
ATOM 1564 C C . TRP A 1 202 ? -10.060 -4.409 17.564 1.00 97.38 202 TRP A C 1
ATOM 1566 O O . TRP A 1 202 ? -10.646 -5.456 17.280 1.00 97.38 202 TRP A O 1
ATOM 1576 N N . SER A 1 203 ? -10.616 -3.209 17.409 1.00 97.62 203 SER A N 1
ATOM 1577 C CA . SER A 1 203 ? -11.939 -2.983 16.826 1.00 97.62 203 SER A CA 1
ATOM 1578 C C . SER A 1 203 ? -11.847 -2.062 15.609 1.00 97.62 203 SER A C 1
ATOM 1580 O O . SER A 1 203 ? -11.068 -1.113 15.584 1.00 97.62 203 SER A O 1
ATOM 1582 N N . ILE A 1 204 ? -12.648 -2.321 14.580 1.00 97.56 204 ILE A N 1
ATOM 1583 C CA . ILE A 1 204 ? -12.776 -1.454 13.406 1.00 97.56 204 ILE A CA 1
ATOM 1584 C C . ILE A 1 204 ? -14.220 -0.978 13.330 1.00 97.56 204 ILE A C 1
ATOM 1586 O O . ILE A 1 204 ? -15.133 -1.773 13.124 1.00 97.56 204 ILE A O 1
ATOM 1590 N N . GLU A 1 205 ? -14.422 0.323 13.483 1.00 97.50 205 GLU A N 1
ATOM 1591 C CA . GLU A 1 205 ? -15.713 0.983 13.348 1.00 97.50 205 GLU A CA 1
ATOM 1592 C C . GLU A 1 205 ? -15.861 1.503 11.914 1.00 97.50 205 GLU A C 1
ATOM 1594 O O . GLU A 1 205 ? -15.230 2.485 11.518 1.00 97.50 205 GLU A O 1
ATOM 1599 N N . VAL A 1 206 ? -16.698 0.838 11.120 1.00 97.44 206 VAL A N 1
ATOM 1600 C CA . VAL A 1 206 ? -17.019 1.230 9.747 1.00 97.44 206 VAL A CA 1
ATOM 1601 C C . VAL A 1 206 ? -18.291 2.066 9.744 1.00 97.44 206 VAL A C 1
ATOM 1603 O O . VAL A 1 206 ? -19.381 1.577 10.040 1.00 97.44 206 VAL A O 1
ATOM 1606 N N . THR A 1 207 ? -18.161 3.333 9.360 1.00 96.94 207 THR A N 1
ATOM 1607 C CA . THR A 1 207 ? -19.289 4.250 9.173 1.00 96.94 207 THR A CA 1
ATOM 1608 C C . THR A 1 207 ? -19.608 4.391 7.691 1.00 96.94 207 THR A C 1
ATOM 1610 O O . THR A 1 207 ? -18.745 4.771 6.897 1.00 96.94 207 THR A O 1
ATOM 1613 N N . THR A 1 208 ? -20.861 4.130 7.314 1.00 96.19 208 THR A N 1
ATOM 1614 C CA . THR A 1 208 ? -21.315 4.319 5.931 1.00 96.19 208 THR A CA 1
ATOM 1615 C C . THR A 1 208 ? -21.506 5.805 5.619 1.00 96.19 208 THR A C 1
ATOM 1617 O O . THR A 1 208 ? -22.336 6.481 6.231 1.00 96.19 208 THR A O 1
ATOM 1620 N N . GLN A 1 209 ? -20.747 6.324 4.654 1.00 92.81 209 GLN A N 1
ATOM 1621 C CA . GLN A 1 209 ? -20.940 7.658 4.105 1.00 92.81 209 GLN A CA 1
ATOM 1622 C C . GLN A 1 209 ? -22.160 7.647 3.193 1.00 92.81 209 GLN A C 1
ATOM 1624 O O . GLN A 1 209 ? -22.151 7.084 2.100 1.00 92.81 209 GLN A O 1
ATOM 1629 N N . ILE A 1 210 ? -23.217 8.315 3.641 1.00 87.50 210 ILE A N 1
ATOM 1630 C CA . ILE A 1 210 ? -24.341 8.649 2.777 1.00 87.50 210 ILE A CA 1
ATOM 1631 C C . ILE A 1 210 ? -23.826 9.726 1.834 1.00 87.50 210 ILE A C 1
ATOM 1633 O O . ILE A 1 210 ? -23.436 10.804 2.293 1.00 87.50 210 ILE A O 1
ATOM 1637 N N . ALA A 1 211 ? -23.786 9.424 0.534 1.00 83.94 211 ALA A N 1
ATOM 1638 C CA . ALA A 1 211 ? -23.420 10.389 -0.489 1.00 83.94 211 ALA A CA 1
ATOM 1639 C C . ALA A 1 211 ? -24.358 11.590 -0.355 1.00 83.94 211 ALA A C 1
ATOM 1641 O O . ALA A 1 211 ? -25.504 11.573 -0.805 1.00 83.94 211 ALA A O 1
ATOM 1642 N N . ASN A 1 212 ? -23.885 12.632 0.330 1.00 74.81 212 ASN A N 1
ATOM 1643 C CA . ASN A 1 212 ? -24.587 13.894 0.415 1.00 74.81 212 ASN A CA 1
ATOM 1644 C C . ASN A 1 212 ? -24.656 14.383 -1.020 1.00 74.81 212 ASN A C 1
ATOM 1646 O O . ASN A 1 212 ? -23.650 14.854 -1.549 1.00 74.81 212 ASN A O 1
ATOM 1650 N N . SER A 1 213 ? -25.812 14.207 -1.658 1.00 66.75 213 SER A N 1
ATOM 1651 C CA . SER A 1 213 ? -26.084 14.602 -3.032 1.00 66.75 213 SER A CA 1
ATOM 1652 C C . SER A 1 213 ? -25.986 16.126 -3.118 1.00 66.75 213 SER A C 1
ATOM 1654 O O . SER A 1 213 ? -26.987 16.841 -3.116 1.00 66.75 213 SER A O 1
ATOM 1656 N N . LYS A 1 214 ? -24.751 16.638 -3.128 1.00 64.75 214 LYS A N 1
ATOM 1657 C CA . LYS A 1 214 ? -24.381 18.053 -3.013 1.00 64.75 214 LYS A CA 1
ATOM 1658 C C . LYS A 1 214 ? -24.694 18.852 -4.273 1.00 64.75 214 LYS A C 1
ATOM 1660 O O . LYS A 1 214 ? -24.375 20.031 -4.357 1.00 64.75 214 LYS A O 1
ATOM 1665 N N . GLY A 1 215 ? -25.385 18.264 -5.238 1.00 69.88 215 GLY A N 1
ATOM 1666 C CA . GLY A 1 215 ? -25.814 18.980 -6.420 1.00 69.88 215 GLY A CA 1
ATOM 1667 C C . GLY A 1 215 ? -27.064 18.370 -7.004 1.00 69.88 215 GLY A C 1
ATOM 1668 O O . GLY A 1 215 ? -26.964 17.470 -7.828 1.00 69.88 215 GLY A O 1
ATOM 1669 N N . LYS A 1 216 ? -28.237 18.901 -6.646 1.00 56.69 216 LYS A N 1
ATOM 1670 C CA . LYS A 1 216 ? -29.309 19.117 -7.627 1.00 56.69 216 LYS A CA 1
ATOM 1671 C C . LYS A 1 216 ? -30.413 20.017 -7.084 1.00 56.69 216 LYS A C 1
ATOM 1673 O O . LYS A 1 216 ? -31.105 19.702 -6.125 1.00 56.69 216 LYS A O 1
ATOM 1678 N N . ARG A 1 217 ? -30.526 21.159 -7.774 1.00 60.00 217 ARG A N 1
ATOM 1679 C CA . ARG A 1 217 ? -31.750 21.865 -8.176 1.00 60.00 217 ARG A CA 1
ATOM 1680 C C . ARG A 1 217 ? -33.013 21.435 -7.422 1.00 60.00 217 ARG A C 1
ATOM 1682 O O . ARG A 1 217 ? -33.490 20.323 -7.621 1.00 60.00 217 ARG A O 1
ATOM 1689 N N . LYS A 1 218 ? -33.598 22.385 -6.677 1.00 59.31 218 LYS A N 1
ATOM 1690 C CA . LYS A 1 218 ? -34.991 22.383 -6.195 1.00 59.31 218 LYS A CA 1
ATOM 1691 C C . LYS A 1 218 ? -35.951 22.018 -7.340 1.00 59.31 218 LYS A C 1
ATOM 1693 O O . LYS A 1 218 ? -36.498 22.896 -8.000 1.00 59.31 218 LYS A O 1
ATOM 1698 N N . VAL A 1 219 ? -36.173 20.733 -7.583 1.00 67.62 219 VAL A N 1
ATOM 1699 C CA . VAL A 1 219 ? -37.349 20.261 -8.307 1.00 67.62 219 VAL A CA 1
ATOM 1700 C C . VAL A 1 219 ? -38.376 19.981 -7.227 1.00 67.62 219 VAL A C 1
ATOM 1702 O O . VAL A 1 219 ? -38.298 18.989 -6.510 1.00 67.62 219 VAL A O 1
ATOM 1705 N N . LYS A 1 220 ? -39.288 20.938 -7.056 1.00 67.62 220 LYS A N 1
ATOM 1706 C CA . LYS A 1 220 ? -40.416 20.874 -6.130 1.00 67.62 220 LYS A CA 1
ATOM 1707 C C . LYS A 1 220 ? -41.372 19.777 -6.618 1.00 67.62 220 LYS A C 1
ATOM 1709 O O . LYS A 1 220 ? -42.298 20.056 -7.368 1.00 67.62 220 LYS A O 1
ATOM 1714 N N . ARG A 1 221 ? -41.101 18.519 -6.268 1.00 63.56 221 ARG A N 1
ATOM 1715 C CA . ARG A 1 221 ? -42.052 17.411 -6.412 1.00 63.56 221 ARG A CA 1
ATOM 1716 C C . ARG A 1 221 ? -42.539 17.031 -5.022 1.00 63.56 221 ARG A C 1
ATOM 1718 O O . ARG A 1 221 ? -41.808 16.451 -4.227 1.00 63.56 221 ARG A O 1
ATOM 1725 N N . GLU A 1 222 ? -43.761 17.454 -4.734 1.00 66.94 222 GLU A N 1
ATOM 1726 C CA . GLU A 1 222 ? -44.506 17.116 -3.527 1.00 66.94 222 GLU A CA 1
ATOM 1727 C C . GLU A 1 222 ? -44.848 15.616 -3.546 1.00 66.94 222 GLU A C 1
ATOM 1729 O O . GLU A 1 222 ? -45.415 15.130 -4.523 1.00 66.94 222 GLU A O 1
ATOM 1734 N N . GLY A 1 223 ? -44.502 14.880 -2.480 1.00 65.56 223 GLY A N 1
ATOM 1735 C CA . GLY A 1 223 ? -45.277 13.693 -2.096 1.00 65.56 223 GLY A CA 1
ATOM 1736 C C . GLY A 1 223 ? -44.566 12.380 -1.746 1.00 65.56 223 GLY A C 1
ATOM 1737 O O . GLY A 1 223 ? -45.267 11.471 -1.315 1.00 65.56 223 GLY A O 1
ATOM 1738 N N . SER A 1 224 ? -43.241 12.213 -1.868 1.00 67.94 224 SER A N 1
ATOM 1739 C CA . SER A 1 224 ? -42.592 10.952 -1.441 1.00 67.94 224 SER A CA 1
ATOM 1740 C C . SER A 1 224 ? -41.938 11.084 -0.064 1.00 67.94 224 SER A C 1
ATOM 1742 O O . SER A 1 224 ? -40.935 11.779 0.088 1.00 67.94 224 SER A O 1
ATOM 1744 N N . ASN A 1 225 ? -42.501 10.396 0.930 1.00 75.81 225 ASN A N 1
ATOM 1745 C CA . ASN A 1 225 ? -42.005 10.295 2.305 1.00 75.81 225 ASN A CA 1
ATOM 1746 C C . ASN A 1 225 ? -40.708 9.455 2.356 1.00 75.81 225 ASN A C 1
ATOM 1748 O O . ASN A 1 225 ? -40.721 8.288 2.746 1.00 75.81 225 ASN A O 1
ATOM 1752 N N . ILE A 1 226 ? -39.596 10.012 1.864 1.00 73.69 226 ILE A N 1
ATOM 1753 C CA . ILE A 1 226 ? -38.277 9.368 1.899 1.00 73.69 226 ILE A CA 1
ATOM 1754 C C . ILE A 1 226 ? -37.760 9.477 3.334 1.00 73.69 226 ILE A C 1
ATOM 1756 O O . ILE A 1 226 ? -37.416 10.564 3.795 1.00 73.69 226 ILE A O 1
ATOM 1760 N N . LYS A 1 227 ? -37.727 8.346 4.047 1.00 77.38 227 LYS A N 1
ATOM 1761 C CA . LYS A 1 227 ? -37.067 8.241 5.351 1.00 77.38 227 LYS A CA 1
ATOM 1762 C C . LYS A 1 227 ? -35.593 8.596 5.170 1.00 77.38 227 LYS A C 1
ATOM 1764 O O . LYS A 1 227 ? -34.881 7.905 4.449 1.00 77.38 227 LYS A O 1
ATOM 1769 N N . THR A 1 228 ? -35.148 9.662 5.823 1.00 74.62 228 THR A N 1
ATOM 1770 C CA . THR A 1 228 ? -33.736 10.015 5.961 1.00 74.62 228 THR A CA 1
ATOM 1771 C C . THR A 1 228 ? -33.039 8.859 6.676 1.00 74.62 228 THR A C 1
ATOM 1773 O O . THR A 1 228 ? -33.201 8.683 7.883 1.00 74.62 228 THR A O 1
ATOM 1776 N N . SER A 1 229 ? -32.336 8.012 5.925 1.00 80.44 229 SER A N 1
ATOM 1777 C CA . SER A 1 229 ? -31.541 6.923 6.486 1.00 80.44 229 SER A CA 1
ATOM 1778 C C . SER A 1 229 ? -30.452 7.533 7.364 1.00 80.44 229 SER A C 1
ATOM 1780 O O . SER A 1 229 ? -29.685 8.373 6.901 1.00 80.44 229 SER A O 1
ATOM 1782 N N . GLN A 1 230 ? -30.410 7.168 8.643 1.00 85.81 230 GLN A N 1
ATOM 1783 C CA . GLN A 1 230 ? -29.277 7.508 9.499 1.00 85.81 230 GLN A CA 1
ATOM 1784 C C . GLN A 1 230 ? -28.032 6.738 9.028 1.00 85.81 230 GLN A C 1
ATOM 1786 O O . GLN A 1 230 ? -28.181 5.640 8.484 1.00 85.81 230 GLN A O 1
ATOM 1791 N N . PRO A 1 231 ? -26.817 7.290 9.205 1.00 90.81 231 PRO A N 1
ATOM 1792 C CA . PRO A 1 231 ? -25.590 6.570 8.887 1.00 90.81 231 PRO A CA 1
ATOM 1793 C C . PRO A 1 231 ? -25.520 5.284 9.717 1.00 90.81 231 PRO A C 1
ATOM 1795 O O . PRO A 1 231 ? -25.619 5.326 10.943 1.00 90.81 231 PRO A O 1
ATOM 1798 N N . SER A 1 232 ? -25.365 4.140 9.050 1.00 94.62 232 SER A N 1
ATOM 1799 C CA . SER A 1 232 ? -25.135 2.865 9.723 1.00 94.62 232 SER A CA 1
ATOM 1800 C C . SER A 1 232 ? -23.678 2.762 10.157 1.00 94.62 232 SER A C 1
ATOM 1802 O O . SER A 1 232 ? -22.766 2.930 9.339 1.00 94.62 232 SER A O 1
ATOM 1804 N N . VAL A 1 233 ? -23.480 2.467 11.439 1.00 96.81 233 VAL A N 1
ATOM 1805 C CA . VAL A 1 233 ? -22.179 2.161 12.035 1.00 96.81 233 VAL A CA 1
ATOM 1806 C C . VAL A 1 233 ? -22.126 0.662 12.299 1.00 96.81 233 VAL A C 1
ATOM 1808 O O . VAL A 1 233 ? -23.047 0.108 12.899 1.00 96.81 233 VAL A O 1
ATOM 1811 N N . GLN A 1 234 ? -21.071 0.006 11.829 1.00 97.19 234 GLN A N 1
ATOM 1812 C CA . GLN A 1 234 ? -20.813 -1.413 12.069 1.00 97.19 234 GLN A CA 1
ATOM 1813 C C . GLN A 1 234 ? -19.444 -1.569 12.723 1.00 97.19 234 GLN A C 1
ATOM 1815 O O . GLN A 1 234 ? -18.484 -0.936 12.291 1.00 97.19 234 GLN A O 1
ATOM 1820 N N . VAL A 1 235 ? -19.356 -2.403 13.759 1.00 97.44 235 VAL A N 1
ATOM 1821 C CA . VAL A 1 235 ? -18.115 -2.640 14.505 1.00 97.44 235 VAL A CA 1
ATOM 1822 C C . VAL A 1 235 ? -17.660 -4.074 14.276 1.00 97.44 235 VAL A C 1
ATOM 1824 O O . VAL A 1 235 ? -18.447 -5.010 14.416 1.00 97.44 235 VAL A O 1
ATOM 1827 N N . TYR A 1 236 ? -16.390 -4.222 13.916 1.00 97.81 236 TYR A N 1
ATOM 1828 C CA . TYR A 1 236 ? -15.739 -5.498 13.652 1.00 97.81 236 TYR A CA 1
ATOM 1829 C C . TYR A 1 236 ? -14.632 -5.723 14.671 1.00 97.81 236 TYR A C 1
ATOM 1831 O O . TYR A 1 236 ? -13.748 -4.877 14.804 1.00 97.81 236 TYR A O 1
ATOM 1839 N N . HIS A 1 237 ? -14.645 -6.865 15.351 1.00 97.81 237 HIS A N 1
ATOM 1840 C CA . HIS A 1 237 ? -13.585 -7.247 16.281 1.00 97.81 237 HIS A CA 1
ATOM 1841 C C . HIS A 1 237 ? -12.589 -8.171 15.590 1.00 97.81 237 HIS A C 1
ATOM 1843 O O . HIS A 1 237 ? -12.960 -9.155 14.943 1.00 97.81 237 HIS A O 1
ATOM 1849 N N . VAL A 1 238 ? -11.316 -7.795 15.669 1.00 97.56 238 VAL A N 1
ATOM 1850 C CA . VAL A 1 238 ? -10.232 -8.340 14.849 1.00 97.56 238 VAL A CA 1
ATOM 1851 C C . VAL A 1 238 ? -8.953 -8.491 15.675 1.00 97.56 238 VAL A C 1
ATOM 1853 O O . VAL A 1 238 ? -8.887 -8.107 16.841 1.00 97.56 238 VAL A O 1
ATOM 1856 N N . HIS A 1 239 ? -7.940 -9.084 15.047 1.00 97.50 239 HIS A N 1
ATOM 1857 C CA . HIS A 1 239 ? -6.666 -9.452 15.651 1.00 97.50 239 HIS A CA 1
ATOM 1858 C C . HIS A 1 239 ? -5.533 -8.686 14.954 1.00 97.50 239 HIS A C 1
ATOM 1860 O O . HIS A 1 239 ? -5.322 -8.866 13.747 1.00 97.50 239 HIS A O 1
ATOM 1866 N N . LYS A 1 240 ? -4.768 -7.869 15.689 1.00 97.00 240 LYS A N 1
ATOM 1867 C CA . LYS A 1 240 ? -3.687 -7.028 15.138 1.00 97.00 240 LYS A CA 1
ATOM 1868 C C . LYS A 1 240 ? -2.680 -7.843 14.342 1.00 97.00 240 LYS A C 1
ATOM 1870 O O . LYS A 1 240 ? -2.282 -7.438 13.246 1.00 97.00 240 LYS A O 1
ATOM 1875 N N . ALA A 1 241 ? -2.299 -9.004 14.875 1.00 96.69 241 ALA A N 1
ATOM 1876 C CA . ALA A 1 241 ? -1.339 -9.904 14.247 1.00 96.69 241 ALA A CA 1
ATOM 1877 C C . ALA A 1 241 ? -1.794 -10.342 12.845 1.00 96.69 241 ALA A C 1
ATOM 1879 O O . ALA A 1 241 ? -1.002 -10.297 11.909 1.00 96.69 241 ALA A O 1
ATOM 1880 N N . ILE A 1 242 ? -3.076 -10.675 12.668 1.00 96.69 242 ILE A N 1
ATOM 1881 C CA . ILE A 1 242 ? -3.621 -11.111 11.373 1.00 96.69 242 ILE A CA 1
ATOM 1882 C C . ILE A 1 242 ? -3.676 -9.954 10.370 1.00 96.69 242 ILE A C 1
ATOM 1884 O O . ILE A 1 242 ? -3.364 -10.135 9.196 1.00 96.69 242 ILE A O 1
ATOM 1888 N N . LEU A 1 243 ? -4.035 -8.749 10.820 1.00 97.56 243 LEU A N 1
ATOM 1889 C CA . LEU A 1 243 ? -4.136 -7.590 9.929 1.00 97.56 243 LEU A CA 1
ATOM 1890 C C . LEU A 1 243 ? -2.774 -7.077 9.448 1.00 97.56 243 LEU A C 1
ATOM 1892 O O . LEU A 1 243 ? -2.669 -6.604 8.319 1.00 97.56 243 LEU A O 1
ATOM 1896 N N . SER A 1 244 ? -1.746 -7.143 10.295 1.00 97.00 244 SER A N 1
ATOM 1897 C CA . SER A 1 244 ? -0.434 -6.524 10.037 1.00 97.00 244 SER A CA 1
ATOM 1898 C C . SER A 1 244 ? 0.675 -7.499 9.655 1.00 97.00 244 SER A C 1
ATOM 1900 O O . SER A 1 244 ? 1.756 -7.076 9.249 1.00 97.00 244 SER A O 1
ATOM 1902 N N . SER A 1 245 ? 0.438 -8.806 9.766 1.00 94.94 245 SER A N 1
ATOM 1903 C CA . SER A 1 245 ? 1.450 -9.826 9.484 1.00 94.94 245 SER A CA 1
ATOM 1904 C C . SER A 1 245 ? 0.977 -10.842 8.448 1.00 94.94 245 SER A C 1
ATOM 1906 O O . SER A 1 245 ? -0.207 -11.000 8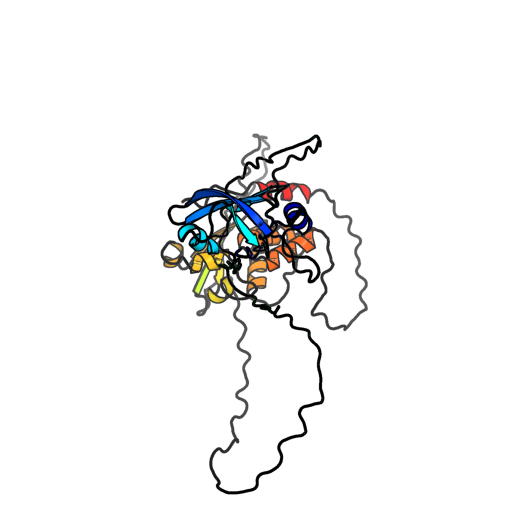.169 1.00 94.94 245 SER A O 1
ATOM 1908 N N . GLY A 1 246 ? 1.936 -11.541 7.842 1.00 93.88 246 GLY A N 1
ATOM 1909 C CA . GLY A 1 246 ? 1.667 -12.572 6.841 1.00 93.88 246 GLY A CA 1
ATOM 1910 C C . GLY A 1 246 ? 1.550 -12.056 5.403 1.00 93.88 246 GLY A C 1
ATOM 1911 O O . GLY A 1 246 ? 1.723 -10.875 5.107 1.00 93.88 246 GLY A O 1
ATOM 1912 N N . ARG A 1 247 ? 1.289 -12.988 4.477 1.00 93.38 247 ARG A N 1
ATOM 1913 C CA . ARG A 1 247 ? 1.282 -12.743 3.019 1.00 93.38 247 ARG A CA 1
ATOM 1914 C C . ARG A 1 247 ? 0.106 -11.891 2.541 1.00 93.38 247 ARG A C 1
ATOM 1916 O O . ARG A 1 247 ? 0.162 -11.316 1.455 1.00 93.38 247 ARG A O 1
ATOM 1923 N N . ARG A 1 248 ? -0.974 -11.864 3.322 1.00 95.50 248 ARG A N 1
ATOM 1924 C CA . ARG A 1 248 ? -2.223 -11.166 2.998 1.00 95.50 248 ARG A CA 1
ATOM 1925 C C . ARG A 1 248 ? -2.401 -9.874 3.795 1.00 95.50 248 ARG A C 1
ATOM 1927 O O . ARG A 1 248 ? -3.420 -9.232 3.610 1.00 95.50 248 ARG A O 1
ATOM 1934 N N . ARG A 1 249 ? -1.414 -9.474 4.608 1.00 96.50 249 ARG A N 1
ATOM 1935 C CA . ARG A 1 249 ? -1.486 -8.297 5.484 1.00 96.50 249 ARG A CA 1
ATOM 1936 C C . ARG A 1 249 ? -1.928 -7.018 4.768 1.00 96.50 249 ARG A C 1
ATOM 1938 O O . ARG A 1 249 ? -1.695 -6.827 3.574 1.00 96.50 249 ARG A O 1
ATOM 1945 N N . SER A 1 250 ? -2.495 -6.114 5.550 1.00 98.06 250 SER A N 1
ATOM 1946 C CA . SER A 1 250 ? -2.786 -4.740 5.168 1.00 98.06 250 SER A CA 1
ATOM 1947 C C . SER A 1 250 ? -1.614 -3.831 5.531 1.00 98.06 250 SER A C 1
ATOM 1949 O O . SER A 1 250 ? -1.212 -3.752 6.694 1.00 98.06 250 SER A O 1
ATOM 1951 N N . GLU A 1 251 ? -1.086 -3.095 4.553 1.00 97.44 251 GLU A N 1
ATOM 1952 C CA . GLU A 1 251 ? -0.020 -2.114 4.801 1.00 97.44 251 GLU A CA 1
ATOM 1953 C C . GLU A 1 251 ? -0.527 -0.901 5.599 1.00 97.44 251 GLU A C 1
ATOM 1955 O O . GLU A 1 251 ? 0.214 -0.343 6.410 1.00 97.44 251 GLU A O 1
ATOM 1960 N N . TYR A 1 252 ? -1.816 -0.558 5.464 1.00 96.56 252 TYR A N 1
ATOM 1961 C CA . TYR A 1 252 ? -2.475 0.443 6.309 1.00 96.56 252 TYR A CA 1
ATOM 1962 C C . TYR A 1 252 ? -2.383 0.065 7.795 1.00 96.56 252 TYR A C 1
ATOM 1964 O O . TYR A 1 252 ? -1.811 0.813 8.588 1.00 96.56 252 TYR A O 1
ATOM 1972 N N . PHE A 1 253 ? -2.859 -1.129 8.170 1.00 97.12 253 PHE A N 1
ATOM 1973 C CA . PHE A 1 253 ? -2.810 -1.577 9.566 1.00 97.12 253 PHE A CA 1
ATOM 1974 C C . PHE A 1 253 ? -1.381 -1.853 10.043 1.00 97.12 253 PHE A C 1
ATOM 1976 O O . PHE A 1 253 ? -1.060 -1.594 11.198 1.00 97.12 253 PHE A O 1
ATOM 1983 N N . THR A 1 254 ? -0.491 -2.311 9.159 1.00 96.44 254 THR A N 1
ATOM 1984 C CA . THR A 1 254 ? 0.936 -2.477 9.484 1.00 96.44 254 THR A CA 1
ATOM 1985 C C . THR A 1 254 ? 1.575 -1.153 9.893 1.00 96.44 254 THR A C 1
ATOM 1987 O O . THR A 1 254 ? 2.306 -1.097 10.881 1.00 96.44 254 THR A O 1
ATOM 1990 N N . THR A 1 255 ? 1.293 -0.082 9.152 1.00 94.75 255 THR A N 1
ATOM 1991 C CA . THR A 1 255 ? 1.823 1.256 9.442 1.00 94.75 255 THR A CA 1
ATOM 1992 C C . THR A 1 255 ? 1.204 1.819 10.715 1.00 94.75 255 THR A C 1
ATOM 1994 O O . THR A 1 255 ? 1.936 2.251 11.608 1.00 94.75 255 THR A O 1
ATOM 1997 N N . LEU A 1 256 ? -0.123 1.714 10.838 1.00 94.31 256 LEU A N 1
ATOM 1998 C CA . LEU A 1 256 ? -0.864 2.133 12.024 1.00 94.31 256 LEU A CA 1
ATOM 1999 C C . LEU A 1 256 ? -0.307 1.474 13.295 1.00 94.31 256 LEU A C 1
ATOM 2001 O O . LEU A 1 256 ? -0.025 2.161 14.272 1.00 94.31 256 LEU A O 1
ATOM 2005 N N . PHE A 1 257 ? -0.070 0.156 13.269 1.00 95.25 257 PHE A N 1
ATOM 2006 C CA . PHE A 1 257 ? 0.418 -0.594 14.431 1.00 95.25 257 PHE A CA 1
ATOM 2007 C C . PHE A 1 257 ? 1.878 -0.317 14.799 1.00 95.25 257 PHE A C 1
ATOM 2009 O O . PHE A 1 257 ? 2.240 -0.420 15.970 1.00 95.25 257 PHE A O 1
ATOM 2016 N N . LYS A 1 258 ? 2.709 0.096 13.835 1.00 93.50 258 LYS A N 1
ATOM 2017 C CA . LYS A 1 258 ? 4.098 0.517 14.090 1.00 93.50 258 LYS A CA 1
ATOM 2018 C C . LYS A 1 258 ? 4.190 1.902 14.732 1.00 93.50 258 LYS A C 1
ATOM 2020 O O . LYS A 1 258 ? 5.130 2.168 15.477 1.00 93.50 258 LYS A O 1
ATOM 2025 N N . GLN A 1 259 ? 3.231 2.780 14.463 1.00 91.25 259 GLN A N 1
ATOM 2026 C CA . GLN A 1 259 ? 3.227 4.174 14.915 1.00 91.25 259 GLN A CA 1
ATOM 2027 C C . GLN A 1 259 ? 2.394 4.371 16.191 1.00 91.25 259 GLN A C 1
ATOM 2029 O O . GLN A 1 259 ? 1.701 5.372 16.359 1.00 91.25 259 GLN A O 1
ATOM 2034 N N . SER A 1 260 ? 2.476 3.415 17.118 1.00 78.88 260 SER A N 1
ATOM 2035 C CA . SER A 1 260 ? 1.551 3.295 18.252 1.00 78.88 260 SER A CA 1
ATOM 2036 C C . SER A 1 260 ? 1.457 4.485 19.198 1.00 78.88 260 SER A C 1
ATOM 2038 O O . SER A 1 260 ? 0.454 4.657 19.880 1.00 78.88 260 SER A O 1
ATOM 2040 N N . HIS A 1 261 ? 2.479 5.328 19.224 1.00 81.06 261 HIS A N 1
ATOM 2041 C CA . HIS A 1 261 ? 2.558 6.493 20.095 1.00 81.06 261 HIS A CA 1
ATOM 2042 C C . HIS A 1 261 ? 1.940 7.763 19.489 1.00 81.06 261 HIS A C 1
ATOM 2044 O O . HIS A 1 261 ? 1.830 8.761 20.193 1.00 81.06 261 HIS A O 1
ATOM 2050 N N . LEU A 1 262 ? 1.569 7.758 18.204 1.00 77.94 262 LEU A N 1
ATOM 2051 C CA . LEU A 1 262 ? 1.137 8.969 17.493 1.00 77.94 262 LEU A CA 1
ATOM 2052 C C . LEU A 1 262 ? -0.382 9.103 17.356 1.00 77.94 262 LEU A C 1
ATOM 2054 O O . LEU A 1 262 ? -0.859 10.180 17.010 1.00 77.94 262 LEU A O 1
ATOM 2058 N N . TYR A 1 263 ? -1.145 8.040 17.619 1.00 81.31 263 TYR A N 1
ATOM 2059 C CA . TYR A 1 263 ? -2.568 7.998 17.288 1.00 81.31 263 TYR A CA 1
ATOM 2060 C C . TYR A 1 263 ? -3.452 7.728 18.506 1.00 81.31 263 TYR A C 1
ATOM 2062 O O . TYR A 1 263 ? -3.290 6.725 19.201 1.00 81.31 263 TYR A O 1
ATOM 2070 N N . ASN A 1 264 ? -4.482 8.562 18.676 1.00 85.88 264 ASN A N 1
ATOM 2071 C CA . ASN A 1 264 ? -5.534 8.391 19.690 1.00 85.88 264 ASN A CA 1
ATOM 2072 C C . ASN A 1 264 ? -6.299 7.055 19.547 1.00 85.88 264 ASN A C 1
ATOM 2074 O O . ASN A 1 264 ? -6.968 6.606 20.476 1.00 85.88 264 ASN A O 1
ATOM 2078 N N . GLU A 1 265 ? -6.202 6.390 18.391 1.00 89.00 265 GLU A N 1
ATOM 2079 C CA . GLU A 1 265 ? -6.812 5.076 18.149 1.00 89.00 265 GLU A CA 1
ATOM 2080 C C . GLU A 1 265 ? -6.278 3.988 19.093 1.00 89.00 265 GLU A C 1
ATOM 2082 O O . GLU A 1 265 ? -7.005 3.049 19.414 1.00 89.00 265 GLU A O 1
ATOM 2087 N N . PHE A 1 266 ? -5.049 4.129 19.606 1.00 90.44 266 PHE A N 1
ATOM 2088 C CA . PHE A 1 266 ? -4.464 3.157 20.534 1.00 90.44 266 PHE A CA 1
ATOM 2089 C C . PHE A 1 266 ? -5.086 3.191 21.922 1.00 90.44 266 PHE A C 1
ATOM 2091 O O . PHE A 1 266 ? -5.212 2.141 22.547 1.00 90.44 266 PHE A O 1
ATOM 2098 N N . GLU A 1 267 ? -5.522 4.362 22.389 1.00 91.81 267 GLU A N 1
ATOM 2099 C CA . GLU A 1 267 ? -6.192 4.479 23.688 1.00 91.81 267 GLU A CA 1
ATOM 2100 C C . GLU A 1 267 ? -7.535 3.744 23.683 1.00 91.81 267 GLU A C 1
ATOM 2102 O O . GLU A 1 267 ? -7.917 3.110 24.664 1.00 91.81 267 GLU A O 1
ATOM 2107 N N . SER A 1 268 ? -8.236 3.789 22.548 1.00 94.44 268 SER A N 1
ATOM 2108 C CA . SER A 1 268 ? -9.541 3.146 22.371 1.00 94.44 268 SER A CA 1
ATOM 2109 C C . SER A 1 268 ? -9.471 1.740 21.766 1.00 94.44 268 SER A C 1
ATOM 2111 O O . SER A 1 268 ? -10.507 1.090 21.628 1.00 94.44 268 SER A O 1
ATOM 2113 N N . ASN A 1 269 ? -8.280 1.274 21.374 1.00 96.12 269 ASN A N 1
ATOM 2114 C CA . ASN A 1 269 ? -8.073 0.087 20.538 1.00 96.12 269 ASN A CA 1
ATOM 2115 C C . ASN A 1 269 ? -9.056 -0.013 19.354 1.00 96.12 269 ASN A C 1
ATOM 2117 O O . ASN A 1 269 ? -9.539 -1.100 19.025 1.00 96.12 269 ASN A O 1
ATOM 2121 N N . THR A 1 270 ? -9.405 1.132 18.759 1.00 96.38 270 THR A N 1
ATOM 2122 C CA . THR A 1 270 ? -10.465 1.227 17.754 1.00 96.38 270 THR A CA 1
ATOM 2123 C C . THR A 1 270 ? -10.050 2.130 16.599 1.00 96.38 270 THR A C 1
ATOM 2125 O O . THR A 1 270 ? -9.802 3.318 16.798 1.00 96.38 270 THR A O 1
ATOM 2128 N N . SER A 1 271 ? -10.059 1.590 15.378 1.00 96.50 271 SER A N 1
ATOM 2129 C CA . SER A 1 271 ? -9.901 2.375 14.147 1.00 96.50 271 SER A CA 1
ATOM 2130 C C . SER A 1 271 ? -11.247 2.785 13.579 1.00 96.50 271 SER A C 1
ATOM 2132 O O . SER A 1 271 ? -12.123 1.939 13.399 1.00 96.50 271 SER A O 1
ATOM 2134 N N . LYS A 1 272 ? -11.404 4.066 13.235 1.00 96.50 272 LYS A N 1
ATOM 2135 C CA . LYS A 1 272 ? -12.658 4.599 12.681 1.00 96.50 272 LYS A CA 1
ATOM 2136 C C . LYS A 1 272 ? -12.513 4.877 11.196 1.00 96.50 272 LYS A C 1
ATOM 2138 O O . LYS A 1 272 ? -11.798 5.788 10.788 1.00 96.50 272 LYS A O 1
ATOM 2143 N N . ILE A 1 273 ? -13.230 4.117 10.378 1.00 96.38 273 ILE A N 1
ATOM 2144 C CA . ILE A 1 273 ? -13.110 4.156 8.922 1.00 96.38 273 ILE A CA 1
ATOM 2145 C C . ILE A 1 273 ? -14.444 4.580 8.322 1.00 96.38 273 ILE A C 1
ATOM 2147 O O . ILE A 1 273 ? -15.497 4.031 8.636 1.00 96.38 273 ILE A O 1
ATOM 2151 N N . GLN A 1 274 ? -14.404 5.568 7.435 1.00 96.50 274 GLN A N 1
ATOM 2152 C CA . GLN A 1 274 ? -15.586 6.030 6.719 1.00 96.50 274 GLN A CA 1
ATOM 2153 C C . GLN A 1 274 ? -15.540 5.510 5.287 1.00 96.50 274 GLN A C 1
ATOM 2155 O O . GLN A 1 274 ? -14.602 5.816 4.555 1.00 96.50 274 GLN A O 1
ATOM 2160 N N . LEU A 1 275 ? -16.547 4.732 4.896 1.00 96.31 275 LEU A N 1
ATOM 2161 C CA . LEU A 1 275 ? -16.612 4.069 3.593 1.00 96.31 275 LEU A CA 1
ATOM 2162 C C . LEU A 1 275 ? -17.921 4.403 2.884 1.00 96.31 275 LEU A C 1
ATOM 2164 O O . LEU A 1 275 ? -18.950 4.571 3.531 1.00 96.31 275 LEU A O 1
ATOM 2168 N N . GLU A 1 276 ? -17.906 4.455 1.556 1.00 95.25 276 GLU A N 1
ATOM 2169 C CA . GLU A 1 276 ? -19.137 4.503 0.759 1.00 95.25 276 GLU A CA 1
ATOM 2170 C C . GLU A 1 276 ? -19.989 3.248 0.974 1.00 95.25 276 GLU A C 1
ATOM 2172 O O . GLU A 1 276 ? -19.465 2.194 1.329 1.00 95.25 276 GLU A O 1
ATOM 2177 N N . GLU A 1 277 ? -21.293 3.332 0.710 1.00 95.25 277 GLU A N 1
ATOM 2178 C CA . GLU A 1 277 ? -22.243 2.234 0.934 1.00 95.25 277 GLU A CA 1
ATOM 2179 C C . GLU A 1 277 ? -21.798 0.910 0.297 1.00 95.25 277 GLU A C 1
ATOM 2181 O O . GLU A 1 277 ? -21.712 -0.106 0.985 1.00 95.25 277 GLU A O 1
ATOM 2186 N N . SER A 1 278 ? -21.404 0.913 -0.980 1.00 96.00 278 SER A N 1
ATOM 2187 C CA . SER A 1 278 ? -20.923 -0.302 -1.653 1.00 96.00 278 SER A CA 1
ATOM 2188 C C . SER A 1 278 ? -19.629 -0.858 -1.053 1.00 96.00 278 SER A C 1
ATOM 2190 O O . SER A 1 278 ? -19.425 -2.069 -1.037 1.00 96.00 278 SER A O 1
ATOM 2192 N N . ALA A 1 279 ? -18.749 0.013 -0.554 1.00 97.06 279 ALA A N 1
ATOM 2193 C CA . ALA A 1 279 ? -17.494 -0.378 0.077 1.00 97.06 279 ALA A CA 1
ATOM 2194 C C . ALA A 1 279 ? -17.721 -0.901 1.504 1.00 97.06 279 ALA A C 1
ATOM 2196 O O . ALA A 1 279 ? -17.122 -1.898 1.889 1.00 97.06 279 ALA A O 1
ATOM 2197 N N . ALA A 1 280 ? -18.634 -0.298 2.265 1.00 96.81 280 ALA A N 1
ATOM 2198 C CA . ALA A 1 280 ? -19.039 -0.793 3.576 1.00 96.81 280 ALA A CA 1
ATOM 2199 C C . ALA A 1 280 ? -19.677 -2.189 3.471 1.00 96.81 280 ALA A C 1
ATOM 2201 O O . ALA A 1 280 ? -19.338 -3.076 4.249 1.00 96.81 280 ALA A O 1
ATOM 2202 N N . VAL A 1 281 ? -20.530 -2.415 2.463 1.00 96.62 281 VAL A N 1
ATOM 2203 C CA . VAL A 1 281 ? -21.149 -3.728 2.199 1.00 96.62 281 VAL A CA 1
ATOM 2204 C C . VAL A 1 281 ? -20.111 -4.793 1.822 1.00 96.62 281 VAL A C 1
ATOM 2206 O O . VAL A 1 281 ? -20.256 -5.944 2.218 1.00 96.62 281 VAL A O 1
ATOM 2209 N N . ALA A 1 282 ? -19.058 -4.424 1.088 1.00 97.50 282 ALA A N 1
ATOM 2210 C CA . ALA A 1 282 ? -17.980 -5.336 0.694 1.00 97.50 282 ALA A CA 1
ATOM 2211 C C . ALA A 1 282 ? -16.873 -5.494 1.758 1.00 97.50 282 ALA A C 1
ATOM 2213 O O . ALA A 1 282 ? -15.942 -6.274 1.566 1.00 97.50 282 ALA A O 1
ATOM 2214 N N . PHE A 1 283 ? -16.931 -4.757 2.870 1.00 97.81 283 PHE A N 1
ATOM 2215 C CA . PHE A 1 283 ? -15.886 -4.781 3.893 1.00 97.81 283 PHE A CA 1
ATOM 2216 C C . PHE A 1 283 ? -15.698 -6.156 4.568 1.00 97.81 283 PHE A C 1
ATOM 2218 O O . PHE A 1 283 ? -14.546 -6.581 4.700 1.00 97.81 283 PHE A O 1
ATOM 2225 N N . PRO A 1 284 ? -16.761 -6.915 4.913 1.00 97.31 284 PRO A N 1
ATOM 2226 C CA . PRO A 1 284 ? -16.618 -8.278 5.428 1.00 97.31 284 PRO A CA 1
ATOM 2227 C C . PRO A 1 284 ? -15.829 -9.212 4.499 1.00 97.31 284 PRO A C 1
ATOM 2229 O O . PRO A 1 284 ? -15.058 -10.036 4.985 1.00 97.31 284 PRO A O 1
ATOM 2232 N N . ASP A 1 285 ? -15.950 -9.049 3.174 1.00 96.38 285 ASP A N 1
ATOM 2233 C CA . ASP A 1 285 ? -15.210 -9.857 2.192 1.00 96.38 285 ASP A CA 1
ATOM 2234 C C . ASP A 1 285 ? -13.686 -9.633 2.303 1.00 96.38 285 ASP A C 1
ATOM 2236 O O . ASP A 1 285 ? -12.896 -10.549 2.061 1.00 96.38 285 ASP A O 1
ATOM 2240 N N . ILE A 1 286 ? -13.258 -8.424 2.697 1.00 97.25 286 ILE A N 1
ATOM 2241 C CA . ILE A 1 286 ? -11.846 -8.098 2.956 1.00 97.25 286 ILE A CA 1
ATOM 2242 C C . ILE A 1 286 ? -11.354 -8.795 4.221 1.00 97.25 286 ILE A C 1
ATOM 2244 O O . ILE A 1 286 ? -10.255 -9.346 4.229 1.00 97.25 286 ILE A O 1
ATOM 2248 N N . LEU A 1 287 ? -12.152 -8.793 5.290 1.00 97.44 287 LEU A N 1
ATOM 2249 C CA . LEU A 1 287 ? -11.787 -9.495 6.519 1.00 97.44 287 LEU A CA 1
ATOM 2250 C C . LEU A 1 287 ? -11.724 -11.004 6.277 1.00 97.44 287 LEU A C 1
ATOM 2252 O O . LEU A 1 287 ? -10.751 -11.651 6.656 1.00 97.44 287 LEU A O 1
ATOM 2256 N N . ASP A 1 288 ? -12.689 -11.559 5.550 1.00 95.88 288 ASP A N 1
ATOM 2257 C CA . ASP A 1 288 ? -12.657 -12.959 5.144 1.00 95.88 288 ASP A CA 1
ATOM 2258 C C . ASP A 1 288 ? -11.399 -13.306 4.345 1.00 95.88 288 ASP A C 1
ATOM 2260 O O . ASP A 1 288 ? -10.796 -14.345 4.607 1.00 95.88 288 ASP A O 1
ATOM 2264 N N . TYR A 1 289 ? -10.946 -12.428 3.445 1.00 96.25 289 TYR A N 1
ATOM 2265 C CA . TYR A 1 289 ? -9.675 -12.609 2.744 1.00 96.25 289 TYR A CA 1
ATOM 2266 C C . TYR A 1 289 ? -8.465 -12.627 3.672 1.00 96.25 289 TYR A C 1
ATOM 2268 O O . TYR A 1 289 ? -7.521 -13.374 3.435 1.00 96.25 289 TYR A O 1
ATOM 2276 N N . LEU A 1 290 ? -8.447 -11.774 4.694 1.00 96.44 290 LEU A N 1
ATOM 2277 C CA . LEU A 1 290 ? -7.322 -11.666 5.621 1.00 96.44 290 LEU A CA 1
ATOM 2278 C C . LEU A 1 290 ? -7.220 -12.905 6.512 1.00 96.44 290 LEU A C 1
ATOM 2280 O O . LEU A 1 290 ? -6.127 -13.428 6.720 1.00 96.44 290 LEU A O 1
ATOM 2284 N N . TYR A 1 291 ? -8.361 -13.422 6.965 1.00 95.62 291 TYR A N 1
ATOM 2285 C CA . TYR A 1 291 ? -8.420 -14.560 7.880 1.00 95.62 291 TYR A CA 1
ATOM 2286 C C . TYR A 1 291 ? -8.364 -15.915 7.171 1.00 95.62 291 TYR A C 1
ATOM 2288 O O . TYR A 1 291 ? -7.635 -16.810 7.594 1.00 95.62 291 TYR A O 1
ATOM 2296 N N . LYS A 1 292 ? -9.092 -16.089 6.066 1.00 91.69 292 LYS A N 1
ATOM 2297 C CA . LYS A 1 292 ? -9.208 -17.381 5.377 1.00 91.69 292 LYS A CA 1
ATOM 2298 C C . LYS A 1 292 ? -8.204 -17.447 4.236 1.00 91.69 292 LYS A C 1
ATOM 2300 O O . LYS A 1 292 ? -8.164 -16.548 3.407 1.00 91.69 292 LYS A O 1
ATOM 2305 N N . ASP A 1 293 ? -7.458 -18.547 4.112 1.00 77.50 293 ASP A N 1
ATOM 2306 C CA . ASP A 1 293 ? -6.567 -18.802 2.958 1.00 77.50 293 ASP A CA 1
ATOM 2307 C C . ASP A 1 293 ? -7.321 -19.157 1.668 1.00 77.50 293 ASP A C 1
ATOM 2309 O O . ASP A 1 293 ? -6.907 -19.988 0.865 1.00 77.50 293 ASP A O 1
ATOM 2313 N N . LYS A 1 294 ? -8.492 -18.544 1.490 1.00 80.12 294 LYS A N 1
ATOM 2314 C CA . LYS A 1 294 ? -9.402 -18.769 0.378 1.00 80.12 294 LYS A CA 1
ATOM 2315 C C . LYS A 1 294 ? -9.533 -17.485 -0.426 1.00 80.12 294 LYS A C 1
ATOM 2317 O O . LYS A 1 294 ? -9.512 -16.378 0.106 1.00 80.12 294 LYS A O 1
ATOM 2322 N N . ASN A 1 295 ? -9.700 -17.654 -1.731 1.00 86.00 295 ASN A N 1
ATOM 2323 C CA . ASN A 1 295 ? -9.936 -16.543 -2.641 1.00 86.00 295 ASN A CA 1
ATOM 2324 C C . ASN A 1 295 ? -11.252 -15.835 -2.291 1.00 86.00 295 ASN A C 1
ATOM 2326 O O . ASN A 1 295 ? -12.267 -16.491 -2.041 1.00 86.00 295 ASN A O 1
ATOM 2330 N N . VAL A 1 296 ? -11.246 -14.499 -2.327 1.00 91.06 296 VAL A N 1
ATOM 2331 C CA . VAL A 1 296 ? -12.476 -13.702 -2.228 1.00 91.06 296 VAL A CA 1
ATOM 2332 C C . VAL A 1 296 ? -13.393 -14.054 -3.385 1.00 91.06 296 VAL A C 1
ATOM 2334 O O . VAL A 1 296 ? -12.967 -14.099 -4.542 1.00 91.06 296 VAL A O 1
ATOM 2337 N N . ARG A 1 297 ? -14.676 -14.253 -3.084 1.00 93.25 297 ARG A N 1
ATOM 2338 C CA . ARG A 1 297 ? -15.700 -14.447 -4.106 1.00 93.25 297 ARG A CA 1
ATOM 2339 C C . ARG A 1 297 ? -16.017 -13.109 -4.774 1.00 93.25 297 ARG A C 1
ATOM 2341 O O . ARG A 1 297 ? -16.921 -12.382 -4.369 1.00 93.25 297 ARG A O 1
ATOM 2348 N N . LEU A 1 298 ? -15.254 -12.793 -5.813 1.00 95.06 298 LEU A N 1
ATOM 2349 C CA . LEU A 1 298 ? -15.500 -11.629 -6.654 1.00 95.06 298 LEU A CA 1
ATOM 2350 C C . LEU A 1 298 ? -16.741 -11.867 -7.522 1.00 95.06 298 LEU A C 1
ATOM 2352 O O . LEU A 1 298 ? -16.896 -12.903 -8.166 1.00 95.06 298 LEU A O 1
ATOM 2356 N N . THR A 1 299 ? -17.632 -10.888 -7.516 1.00 95.00 299 THR A N 1
ATOM 2357 C CA . THR A 1 299 ? -18.869 -10.828 -8.295 1.00 95.00 299 THR A CA 1
ATOM 2358 C C . THR A 1 299 ? -18.897 -9.514 -9.066 1.00 95.00 299 THR A C 1
ATOM 2360 O O . THR A 1 299 ? -18.201 -8.561 -8.715 1.00 95.00 299 THR A O 1
ATOM 2363 N N . ALA A 1 300 ? -19.722 -9.422 -10.111 1.00 93.44 300 ALA A N 1
ATOM 2364 C CA . ALA A 1 300 ? -19.860 -8.179 -10.874 1.00 93.44 300 ALA A CA 1
ATOM 2365 C C . ALA A 1 300 ? -20.297 -6.986 -9.998 1.00 93.44 300 ALA A C 1
ATOM 2367 O O . ALA A 1 300 ? -19.914 -5.854 -10.277 1.00 93.44 300 ALA A O 1
ATOM 2368 N N . SER A 1 301 ? -21.050 -7.239 -8.921 1.00 94.81 301 SER A N 1
ATOM 2369 C CA . SER A 1 301 ? -21.552 -6.206 -8.011 1.00 94.81 301 SER A CA 1
ATOM 2370 C C . SER A 1 301 ? -20.537 -5.736 -6.966 1.00 94.81 301 SER A C 1
ATOM 2372 O O . SER A 1 301 ? -20.572 -4.565 -6.606 1.00 94.81 301 SER A O 1
ATOM 2374 N N . ASN A 1 302 ? -19.640 -6.602 -6.468 1.00 96.50 302 ASN A N 1
ATOM 2375 C CA . ASN A 1 302 ? -18.677 -6.227 -5.416 1.00 96.50 302 ASN A CA 1
ATOM 2376 C C . ASN A 1 302 ? -17.248 -5.979 -5.931 1.00 96.50 302 ASN A C 1
ATOM 2378 O O . ASN A 1 302 ? -16.472 -5.342 -5.226 1.00 96.50 302 ASN A O 1
ATOM 2382 N N . ALA A 1 303 ? -16.878 -6.423 -7.139 1.00 96.00 303 ALA A N 1
ATOM 2383 C CA . ALA A 1 303 ? -15.482 -6.395 -7.587 1.00 96.00 303 ALA A CA 1
ATOM 2384 C C . ALA A 1 303 ? -14.856 -4.992 -7.571 1.00 96.00 303 ALA A C 1
ATOM 2386 O O . ALA A 1 303 ? -13.715 -4.831 -7.137 1.00 96.00 303 ALA A O 1
ATOM 2387 N N . THR A 1 304 ? -15.599 -3.969 -7.998 1.00 96.56 304 THR A N 1
ATOM 2388 C CA . THR A 1 304 ? -15.132 -2.575 -7.966 1.00 96.56 304 THR A CA 1
ATOM 2389 C C . THR A 1 304 ? -14.910 -2.090 -6.534 1.00 96.56 304 THR A C 1
ATOM 2391 O O . THR A 1 304 ? -13.863 -1.514 -6.242 1.00 96.56 304 THR A O 1
ATOM 2394 N N . ALA A 1 305 ? -15.845 -2.385 -5.625 1.00 97.19 305 ALA A N 1
ATOM 2395 C CA . ALA A 1 305 ? -15.733 -2.035 -4.212 1.00 97.19 305 ALA A CA 1
ATOM 2396 C C . ALA A 1 305 ? -14.550 -2.756 -3.543 1.00 97.19 305 ALA A C 1
ATOM 2398 O O . ALA A 1 305 ? -13.738 -2.118 -2.879 1.00 97.19 305 ALA A O 1
ATOM 2399 N N . VAL A 1 306 ? -14.381 -4.058 -3.796 1.00 97.56 306 VAL A N 1
ATOM 2400 C CA . VAL A 1 306 ? -13.248 -4.849 -3.290 1.00 97.56 306 VAL A CA 1
ATOM 2401 C C . VAL A 1 306 ? -11.922 -4.319 -3.830 1.00 97.56 306 VAL A C 1
ATOM 2403 O O . VAL A 1 306 ? -10.966 -4.188 -3.071 1.00 97.56 306 VAL A O 1
ATOM 2406 N N . ARG A 1 307 ? -11.844 -3.957 -5.118 1.00 97.25 307 ARG A N 1
ATOM 2407 C CA . ARG A 1 307 ? -10.639 -3.342 -5.696 1.00 97.25 307 ARG A CA 1
ATOM 2408 C C . ARG A 1 307 ? -10.296 -2.024 -5.004 1.00 97.25 307 ARG A C 1
ATOM 2410 O O . ARG A 1 307 ? -9.125 -1.798 -4.702 1.00 97.25 307 ARG A O 1
ATOM 2417 N N . HIS A 1 308 ? -11.296 -1.179 -4.758 1.00 97.31 308 HIS A N 1
ATOM 2418 C CA . HIS A 1 308 ? -11.123 0.085 -4.047 1.00 97.31 308 HIS A CA 1
ATOM 2419 C C . HIS A 1 308 ? -10.623 -0.141 -2.613 1.00 97.31 308 HIS A C 1
ATOM 2421 O O . HIS A 1 308 ? -9.610 0.433 -2.222 1.00 97.31 308 HIS A O 1
ATOM 2427 N N . LEU A 1 309 ? -11.260 -1.038 -1.856 1.00 97.94 309 LEU A N 1
ATOM 2428 C CA . LEU A 1 309 ? -10.842 -1.378 -0.493 1.00 97.94 309 LEU A CA 1
ATOM 2429 C C . LEU A 1 309 ? -9.435 -1.977 -0.453 1.00 97.94 309 LEU A C 1
ATOM 2431 O O . LEU A 1 309 ? -8.624 -1.590 0.380 1.00 97.94 309 LEU A O 1
ATOM 2435 N N . ALA A 1 310 ? -9.114 -2.891 -1.368 1.00 97.50 310 ALA A N 1
ATOM 2436 C CA . ALA A 1 310 ? -7.790 -3.497 -1.439 1.00 97.50 310 ALA A CA 1
ATOM 2437 C C . ALA A 1 310 ? -6.701 -2.453 -1.714 1.00 97.50 310 ALA A C 1
ATOM 2439 O O . ALA A 1 310 ? -5.611 -2.551 -1.157 1.00 97.50 310 ALA A O 1
ATOM 2440 N N . HIS A 1 311 ? -6.997 -1.444 -2.538 1.00 97.00 311 HIS A N 1
ATOM 2441 C CA . HIS A 1 311 ? -6.108 -0.303 -2.729 1.00 97.00 311 HIS A CA 1
ATOM 2442 C C . HIS A 1 311 ? -5.976 0.524 -1.444 1.00 97.00 311 HIS A C 1
ATOM 2444 O O . HIS A 1 311 ? -4.862 0.740 -0.980 1.00 97.00 311 HIS A O 1
ATOM 2450 N N . TYR A 1 312 ? -7.105 0.915 -0.840 1.00 97.06 312 TYR A N 1
ATOM 2451 C CA . TYR A 1 312 ? -7.157 1.716 0.388 1.00 97.06 312 TYR A CA 1
ATOM 2452 C C . TYR A 1 312 ? -6.361 1.081 1.539 1.00 97.06 312 TYR A C 1
ATOM 2454 O O . TYR A 1 312 ? -5.568 1.748 2.194 1.00 97.06 312 TYR A O 1
ATOM 2462 N N . PHE A 1 313 ? -6.518 -0.227 1.752 1.00 97.62 313 PHE A N 1
ATOM 2463 C CA . PHE A 1 313 ? -5.827 -0.969 2.811 1.00 97.62 313 PHE A CA 1
ATOM 2464 C C . PHE A 1 313 ? -4.417 -1.445 2.431 1.00 97.62 313 PHE A C 1
ATOM 2466 O O . PHE A 1 313 ? -3.747 -2.072 3.258 1.00 97.62 313 PHE A O 1
ATOM 2473 N N . GLY A 1 314 ? -3.959 -1.194 1.201 1.00 96.94 314 GLY A N 1
ATOM 2474 C CA . GLY A 1 314 ? -2.648 -1.634 0.719 1.00 96.94 314 GLY A CA 1
ATOM 2475 C C . GLY A 1 314 ? -2.505 -3.155 0.565 1.00 96.94 314 GLY A C 1
ATOM 2476 O O . GLY A 1 314 ? -1.410 -3.691 0.696 1.00 96.94 314 GLY A O 1
ATOM 2477 N N . ILE A 1 315 ? -3.590 -3.883 0.287 1.00 97.19 315 ILE A N 1
ATOM 2478 C CA . ILE A 1 315 ? -3.588 -5.347 0.131 1.00 97.19 315 ILE A CA 1
ATOM 2479 C C . ILE A 1 315 ? -3.297 -5.702 -1.336 1.00 97.19 315 ILE A C 1
ATOM 2481 O O . ILE A 1 315 ? -4.194 -5.973 -2.142 1.00 97.19 315 ILE A O 1
ATOM 2485 N N . ARG A 1 316 ? -2.011 -5.688 -1.711 1.00 94.81 316 ARG A N 1
ATOM 2486 C CA . ARG A 1 316 ? -1.562 -5.778 -3.118 1.00 94.81 316 ARG A CA 1
ATOM 2487 C C . ARG A 1 316 ? -2.031 -7.036 -3.852 1.00 94.81 316 ARG A C 1
ATOM 2489 O O . ARG A 1 316 ? -2.360 -6.963 -5.036 1.00 94.81 316 ARG A O 1
ATOM 2496 N N . SER A 1 317 ? -2.043 -8.185 -3.178 1.00 94.88 317 SER A N 1
ATOM 2497 C CA . SER A 1 317 ? -2.494 -9.457 -3.760 1.00 94.88 317 SER A CA 1
ATOM 2498 C C . SER A 1 317 ? -3.973 -9.391 -4.147 1.00 94.88 317 SER A C 1
ATOM 2500 O O . SER A 1 317 ? -4.307 -9.625 -5.306 1.00 94.88 317 SER A O 1
ATOM 2502 N N . LEU A 1 318 ? -4.836 -8.946 -3.232 1.00 95.88 318 LEU A N 1
ATOM 2503 C CA . LEU A 1 318 ? -6.270 -8.799 -3.482 1.00 95.88 318 LEU A CA 1
ATOM 2504 C C . LEU A 1 318 ? -6.577 -7.748 -4.554 1.00 95.88 318 LEU A C 1
ATOM 2506 O O . LEU A 1 318 ? -7.443 -7.961 -5.404 1.00 95.88 318 LEU A O 1
ATOM 2510 N N . TRP A 1 319 ? -5.831 -6.641 -4.567 1.00 96.44 319 TRP A N 1
ATOM 2511 C CA . TRP A 1 319 ? -5.976 -5.607 -5.590 1.00 96.44 319 TRP A CA 1
ATOM 2512 C C . TRP A 1 319 ? -5.699 -6.146 -6.998 1.00 96.44 319 TRP A C 1
ATOM 2514 O O . TRP A 1 319 ? -6.446 -5.841 -7.933 1.00 96.44 319 TRP A O 1
ATOM 2524 N N . LYS A 1 320 ? -4.656 -6.977 -7.155 1.00 93.94 320 LYS A N 1
ATOM 2525 C CA . LYS A 1 320 ? -4.357 -7.656 -8.426 1.00 93.94 320 LYS A CA 1
ATOM 2526 C C . LYS A 1 320 ? -5.499 -8.591 -8.818 1.00 93.94 320 LYS A C 1
ATOM 2528 O O . LYS A 1 320 ? -5.976 -8.490 -9.943 1.00 93.94 320 LYS A O 1
ATOM 2533 N N . CYS A 1 321 ? -5.987 -9.419 -7.890 1.00 93.50 321 CYS A N 1
ATOM 2534 C CA . CYS A 1 321 ? -7.105 -10.335 -8.141 1.00 93.50 321 CYS A CA 1
ATOM 2535 C C . CYS A 1 321 ? -8.355 -9.597 -8.639 1.00 93.50 321 CYS A C 1
ATOM 2537 O O . CYS A 1 321 ? -8.897 -9.934 -9.693 1.00 93.50 321 CYS A O 1
ATOM 2539 N N . ALA A 1 322 ? -8.775 -8.548 -7.924 1.00 95.12 322 ALA A N 1
ATOM 2540 C CA . ALA A 1 322 ? -9.943 -7.750 -8.285 1.00 95.12 322 ALA A CA 1
ATOM 2541 C C . ALA A 1 322 ? -9.751 -7.001 -9.614 1.00 95.12 322 ALA A C 1
ATOM 2543 O O . ALA A 1 322 ? -10.672 -6.919 -10.424 1.00 95.12 322 ALA A O 1
ATOM 2544 N N . SER A 1 323 ? -8.540 -6.506 -9.883 1.00 94.69 323 SER A N 1
ATOM 2545 C CA . SER A 1 323 ? -8.214 -5.844 -11.151 1.00 94.69 323 SER A CA 1
ATOM 2546 C C . SER A 1 323 ? -8.255 -6.807 -12.339 1.00 94.69 323 SER A C 1
ATOM 2548 O O . SER A 1 323 ? -8.795 -6.443 -13.381 1.00 94.69 323 SER A O 1
ATOM 2550 N N . SER A 1 324 ? -7.725 -8.025 -12.196 1.00 92.50 324 SER A N 1
ATOM 2551 C CA . SER A 1 324 ? -7.802 -9.055 -13.240 1.00 92.50 324 SER A CA 1
ATOM 2552 C C . SER A 1 324 ? -9.247 -9.467 -13.519 1.00 92.50 324 SER A C 1
ATOM 2554 O O . SER A 1 324 ? -9.640 -9.536 -14.681 1.00 92.50 324 SER A O 1
ATOM 2556 N N . TYR A 1 325 ? -10.060 -9.642 -12.469 1.00 92.81 325 TYR A N 1
ATOM 2557 C CA . TYR A 1 325 ? -11.489 -9.937 -12.608 1.00 92.81 325 TYR A CA 1
ATOM 2558 C C . TYR A 1 325 ? -12.225 -8.841 -13.396 1.00 92.81 325 TYR A C 1
ATOM 2560 O O . TYR A 1 325 ? -12.945 -9.139 -14.344 1.00 92.81 325 TYR A O 1
ATOM 2568 N N . ILE A 1 326 ? -12.001 -7.564 -13.060 1.00 93.62 326 ILE A N 1
ATOM 2569 C CA . ILE A 1 326 ? -12.643 -6.426 -13.745 1.00 93.62 326 ILE A CA 1
ATOM 2570 C C . ILE A 1 326 ? -12.192 -6.306 -15.204 1.00 93.62 326 ILE A C 1
ATOM 2572 O O . ILE A 1 326 ? -12.996 -5.966 -16.067 1.00 93.62 326 ILE A O 1
ATOM 2576 N N . LYS A 1 327 ? -10.921 -6.598 -15.501 1.00 93.25 327 LYS A N 1
ATOM 2577 C CA . LYS A 1 327 ? -10.398 -6.589 -16.877 1.00 93.25 327 LYS A CA 1
ATOM 2578 C C . LYS A 1 327 ? -10.962 -7.720 -17.745 1.00 93.25 327 LYS A C 1
ATOM 2580 O O . LYS A 1 327 ? -10.696 -7.734 -18.942 1.00 93.25 327 LYS A O 1
ATOM 2585 N N . GLY A 1 328 ? -11.714 -8.657 -17.165 1.00 86.50 328 GLY A N 1
ATOM 2586 C CA . GLY A 1 328 ? -12.168 -9.853 -17.866 1.00 86.50 328 GLY A CA 1
ATOM 2587 C C . GLY A 1 328 ? -11.021 -10.805 -18.196 1.00 86.50 328 GLY A C 1
ATOM 2588 O O . GLY A 1 328 ? -11.167 -11.673 -19.055 1.00 86.50 328 GLY A O 1
ATOM 2589 N N . ASP A 1 329 ? -9.879 -10.662 -17.516 1.00 63.16 329 ASP A N 1
ATOM 2590 C CA . ASP A 1 329 ? -8.774 -11.605 -17.623 1.00 63.16 329 ASP A CA 1
ATOM 2591 C C . ASP A 1 329 ? -9.115 -12.804 -16.730 1.00 63.16 329 ASP A C 1
ATOM 2593 O O . ASP A 1 329 ? -8.595 -12.992 -15.630 1.00 63.16 329 ASP A O 1
ATOM 2597 N N . PHE A 1 330 ? -10.096 -13.593 -17.181 1.00 55.44 330 PHE A N 1
ATOM 2598 C CA . PHE A 1 330 ? -10.610 -14.784 -16.499 1.00 55.44 330 PHE A CA 1
ATOM 2599 C C . PHE A 1 330 ? -9.628 -15.960 -16.548 1.00 55.44 330 PHE A C 1
ATOM 2601 O O . PHE A 1 330 ? -10.026 -17.116 -16.437 1.00 55.44 330 PHE A O 1
ATOM 2608 N N . ARG A 1 331 ? -8.325 -15.696 -16.667 1.00 50.88 331 ARG A N 1
ATOM 2609 C CA . ARG A 1 331 ? -7.285 -16.703 -16.454 1.00 50.88 331 ARG A CA 1
ATOM 2610 C C . ARG A 1 331 ? -7.064 -16.927 -14.958 1.00 50.88 331 ARG A C 1
ATOM 2612 O O . ARG A 1 331 ? -5.932 -16.937 -14.488 1.00 50.88 331 ARG A O 1
ATOM 2619 N N . TRP A 1 332 ? -8.136 -17.096 -14.187 1.00 48.66 332 TRP A N 1
ATOM 2620 C CA . TRP A 1 332 ? -8.003 -17.691 -12.867 1.00 48.66 332 TRP A CA 1
ATOM 2621 C C . TRP A 1 332 ? -8.004 -19.199 -13.034 1.00 48.66 332 TRP A C 1
ATOM 2623 O O . TRP A 1 332 ? -9.030 -19.856 -13.174 1.00 48.66 332 TRP A O 1
ATOM 2633 N N . VAL A 1 333 ? -6.772 -19.696 -13.064 1.00 43.88 333 VAL A N 1
ATOM 2634 C CA . VAL A 1 333 ? -6.380 -21.032 -12.649 1.00 43.88 333 VAL A CA 1
ATOM 2635 C C . VAL A 1 333 ? -7.037 -21.293 -11.291 1.00 43.88 333 VAL A C 1
ATOM 2637 O O . VAL A 1 333 ? -6.677 -20.674 -10.289 1.00 43.88 333 VAL A O 1
ATOM 2640 N N . ASP A 1 334 ? -8.017 -22.192 -11.251 1.00 45.66 334 ASP A N 1
ATOM 2641 C CA . ASP A 1 334 ? -8.408 -22.866 -10.017 1.00 45.66 334 ASP A CA 1
ATOM 2642 C C . ASP A 1 334 ? -7.187 -23.687 -9.552 1.00 45.66 334 ASP A C 1
ATOM 2644 O O . ASP A 1 334 ? -7.054 -24.855 -9.899 1.00 45.66 334 ASP A O 1
ATOM 2648 N N . VAL A 1 335 ? -6.257 -23.091 -8.793 1.00 50.62 335 VAL A N 1
ATOM 2649 C CA . VAL A 1 335 ? -5.055 -23.804 -8.297 1.00 50.62 335 VAL A CA 1
ATOM 2650 C C . VAL A 1 335 ? -5.432 -24.934 -7.321 1.00 50.62 335 VAL A C 1
ATOM 2652 O O . VAL A 1 335 ? -4.638 -25.836 -7.102 1.00 50.62 335 VAL A O 1
ATOM 2655 N N . ASN A 1 336 ? -6.668 -24.950 -6.801 1.00 42.75 336 ASN A N 1
ATOM 2656 C CA . ASN A 1 336 ? -7.125 -25.926 -5.805 1.00 42.75 336 ASN A CA 1
ATOM 2657 C C . ASN A 1 336 ? -8.421 -26.679 -6.171 1.00 42.75 336 ASN A C 1
ATOM 2659 O O . ASN A 1 336 ? -9.018 -27.299 -5.289 1.00 42.75 336 ASN A O 1
ATOM 2663 N N . ARG A 1 337 ? -8.891 -26.672 -7.432 1.00 44.62 337 ARG A N 1
ATOM 2664 C CA . ARG A 1 337 ? -9.940 -27.638 -7.817 1.00 44.62 337 ARG A CA 1
ATOM 2665 C C . ARG A 1 337 ? -9.307 -28.970 -8.192 1.00 44.62 337 ARG A C 1
ATOM 2667 O O . ARG A 1 337 ? -8.799 -29.139 -9.295 1.00 44.62 337 ARG A O 1
ATOM 2674 N N . SER A 1 338 ? -9.405 -29.926 -7.271 1.00 42.09 338 SER A N 1
ATOM 2675 C CA . SER A 1 338 ? -9.313 -31.348 -7.602 1.00 42.09 338 SER A CA 1
ATOM 2676 C C . SER A 1 338 ? -10.307 -31.677 -8.734 1.00 42.09 338 SER A C 1
ATOM 2678 O O . SER A 1 338 ? -11.451 -31.208 -8.683 1.00 42.09 338 SER A O 1
ATOM 2680 N N . PRO A 1 339 ? -9.897 -32.439 -9.763 1.00 42.56 339 PRO A N 1
ATOM 2681 C CA . PRO A 1 339 ? -10.728 -32.775 -10.909 1.00 42.56 339 PRO A CA 1
ATOM 2682 C C . PRO A 1 339 ? -11.741 -33.859 -10.525 1.00 42.56 339 PRO A C 1
ATOM 2684 O O . PRO A 1 339 ? -11.542 -35.037 -10.805 1.00 42.56 339 PRO A O 1
ATOM 2687 N N . VAL A 1 340 ? -12.843 -33.470 -9.889 1.00 53.81 340 VAL A N 1
ATOM 2688 C CA . VAL A 1 340 ? -14.016 -34.338 -9.741 1.00 53.81 340 VAL A CA 1
ATOM 2689 C C . VAL A 1 340 ? -15.259 -33.534 -10.127 1.00 53.81 340 VAL A C 1
ATOM 2691 O O . VAL A 1 340 ? -15.494 -32.444 -9.613 1.00 53.81 340 VAL A O 1
ATOM 2694 N N . ASP A 1 341 ? -16.011 -34.091 -11.077 1.00 42.50 341 ASP A N 1
ATOM 2695 C CA . ASP A 1 341 ? -17.300 -33.648 -11.631 1.00 42.50 341 ASP A CA 1
ATOM 2696 C C . ASP A 1 341 ? -17.300 -32.584 -12.744 1.00 42.50 341 ASP A C 1
ATOM 2698 O O . ASP A 1 341 ? -17.868 -31.494 -12.645 1.00 42.50 341 ASP A O 1
ATOM 2702 N N . VAL A 1 342 ? -16.791 -32.992 -13.911 1.00 49.22 342 VAL A N 1
ATOM 2703 C CA . VAL A 1 342 ? -17.163 -32.412 -15.212 1.00 49.22 342 VAL A CA 1
ATOM 2704 C C . VAL A 1 342 ? -18.522 -32.984 -15.633 1.00 49.22 342 VAL A C 1
ATOM 2706 O O . VAL A 1 342 ? -18.575 -33.991 -16.330 1.00 49.22 342 VAL A O 1
ATOM 2709 N N . ASN A 1 343 ? -19.627 -32.377 -15.185 1.00 38.62 343 ASN A N 1
ATOM 2710 C CA . ASN A 1 343 ? -20.952 -32.569 -15.806 1.00 38.62 343 ASN A CA 1
ATOM 2711 C C . ASN A 1 343 ? -21.996 -31.500 -15.421 1.00 38.62 343 ASN A C 1
ATOM 2713 O O . ASN A 1 343 ? -23.166 -31.798 -15.174 1.00 38.62 343 ASN A O 1
ATOM 2717 N N . ARG A 1 344 ? -21.608 -30.218 -15.397 1.00 38.06 344 ARG A N 1
ATOM 2718 C CA . ARG A 1 344 ? -22.580 -29.111 -15.438 1.00 38.06 344 ARG A CA 1
ATOM 2719 C C . ARG A 1 344 ? -22.137 -28.027 -16.410 1.00 38.06 344 ARG A C 1
ATOM 2721 O O . ARG A 1 344 ? -21.233 -27.247 -16.130 1.00 38.06 344 ARG A O 1
ATOM 2728 N N . SER A 1 345 ? -22.816 -27.983 -17.549 1.00 35.56 345 SER A N 1
ATOM 2729 C CA . SER A 1 345 ? -22.790 -26.884 -18.511 1.00 35.56 345 SER A CA 1
ATOM 2730 C C . SER A 1 345 ? -23.204 -25.575 -17.819 1.00 35.56 345 SER A C 1
ATOM 2732 O O . SER A 1 345 ? -24.221 -25.574 -17.118 1.00 35.56 345 SER A O 1
ATOM 2734 N N . PRO A 1 346 ? -22.490 -24.450 -18.001 1.00 36.88 346 PRO A N 1
ATOM 2735 C CA . PRO A 1 346 ? -22.948 -23.171 -17.479 1.00 36.88 346 PRO A CA 1
ATOM 2736 C C . PRO A 1 346 ? -24.035 -22.586 -18.399 1.00 36.88 346 PRO A C 1
ATOM 2738 O O . PRO A 1 346 ? -23.820 -22.496 -19.610 1.00 36.88 346 PRO A O 1
ATOM 2741 N N . PRO A 1 347 ? -25.185 -22.135 -17.869 1.00 43.50 347 PRO A N 1
ATOM 2742 C CA . PRO A 1 347 ? -26.095 -21.289 -18.618 1.00 43.50 347 PRO A CA 1
ATOM 2743 C C . PRO A 1 347 ? -25.609 -19.846 -18.459 1.00 43.50 347 PRO A C 1
ATOM 2745 O O . PRO A 1 347 ? -25.821 -19.229 -17.418 1.00 43.50 347 PRO A O 1
ATOM 2748 N N . PHE A 1 348 ? -24.938 -19.294 -19.468 1.00 39.47 348 PHE A N 1
ATOM 2749 C CA . PHE A 1 348 ? -24.666 -17.856 -19.515 1.00 39.47 348 PHE A CA 1
ATOM 2750 C C . PHE A 1 348 ? -25.239 -17.256 -20.794 1.00 39.47 348 PHE A C 1
ATOM 2752 O O . PHE A 1 348 ? -24.578 -17.106 -21.815 1.00 39.47 348 PHE A O 1
ATOM 2759 N N . SER A 1 349 ? -26.514 -16.900 -20.701 1.00 40.38 349 SER A N 1
ATOM 2760 C CA . SER A 1 349 ? -27.162 -15.913 -21.552 1.00 40.38 349 SER A CA 1
ATOM 2761 C C . SER A 1 349 ? -27.730 -14.840 -20.628 1.00 40.38 349 SER A C 1
ATOM 2763 O O . SER A 1 349 ? -28.852 -14.964 -20.142 1.00 40.38 349 SER A O 1
ATOM 2765 N N . GLN A 1 350 ? -26.935 -13.807 -20.343 1.00 40.25 350 GLN A N 1
ATOM 2766 C CA . GLN A 1 350 ? -27.421 -12.574 -19.730 1.00 40.25 350 GLN A CA 1
ATOM 2767 C C . GLN A 1 350 ? -26.826 -11.368 -20.451 1.00 40.25 350 GLN A C 1
ATOM 2769 O O . GLN A 1 350 ? -25.658 -11.020 -20.318 1.00 40.25 350 GLN A O 1
ATOM 2774 N N . THR A 1 351 ? -27.695 -10.733 -21.225 1.00 39.72 351 THR A N 1
ATOM 2775 C CA . THR A 1 351 ? -27.610 -9.350 -21.671 1.00 39.72 351 THR A CA 1
ATOM 2776 C C . THR A 1 351 ? -27.796 -8.436 -20.456 1.00 39.72 351 THR A C 1
ATOM 2778 O O . THR A 1 351 ? -28.916 -8.032 -20.145 1.00 39.72 351 THR A O 1
ATOM 2781 N N . SER A 1 352 ? -26.725 -8.132 -19.726 1.00 38.03 352 SER A N 1
ATOM 2782 C CA . SER A 1 352 ? -26.718 -7.023 -18.767 1.00 38.03 352 SER A CA 1
ATOM 2783 C C . SER A 1 352 ? -26.054 -5.815 -19.420 1.00 38.03 352 SER A C 1
ATOM 2785 O O . SER A 1 352 ? -24.904 -5.893 -19.851 1.00 38.03 352 SER A O 1
ATOM 2787 N N . SER A 1 353 ? -26.819 -4.729 -19.520 1.00 42.28 353 SER A N 1
ATOM 2788 C CA . SER A 1 353 ? -26.416 -3.426 -20.050 1.00 42.28 353 SER A CA 1
ATOM 2789 C C . SER A 1 353 ? -25.047 -2.980 -19.518 1.00 42.28 353 SER A C 1
ATOM 2791 O O . SER A 1 353 ? -24.803 -2.975 -18.314 1.00 42.28 353 SER A O 1
ATOM 2793 N N . ILE A 1 354 ? -24.175 -2.577 -20.443 1.00 45.94 354 ILE A N 1
ATOM 2794 C CA . ILE A 1 354 ? -22.823 -2.029 -20.237 1.00 45.94 354 ILE A CA 1
ATOM 2795 C C . ILE A 1 354 ? -22.845 -0.616 -19.602 1.00 45.94 354 ILE A C 1
ATOM 2797 O O . ILE A 1 354 ? -21.798 -0.036 -19.321 1.00 45.94 354 ILE A O 1
ATOM 2801 N N . GLU A 1 355 ? -24.017 -0.044 -19.319 1.00 41.78 355 GLU A N 1
ATOM 2802 C CA . GLU A 1 355 ? -24.147 1.379 -18.974 1.00 41.78 355 GLU A CA 1
ATOM 2803 C C . GLU A 1 355 ? -23.714 1.775 -17.551 1.00 41.78 355 GLU A C 1
ATOM 2805 O O . GLU A 1 355 ? -23.544 2.964 -17.290 1.00 41.78 355 GLU A O 1
ATOM 2810 N N . THR A 1 356 ? -23.469 0.839 -16.629 1.00 45.00 356 THR A N 1
ATOM 2811 C CA . THR A 1 356 ? -23.087 1.178 -15.240 1.00 45.00 356 THR A CA 1
ATOM 2812 C C . THR A 1 356 ? -21.582 1.176 -14.963 1.00 45.00 356 THR A C 1
ATOM 2814 O O . THR A 1 356 ? -21.157 1.752 -13.968 1.00 45.00 356 THR A O 1
ATOM 2817 N N . ALA A 1 357 ? -20.748 0.598 -15.830 1.00 38.59 357 ALA A N 1
ATOM 2818 C CA . ALA A 1 357 ? -19.292 0.548 -15.630 1.00 38.59 357 ALA A CA 1
ATOM 2819 C C . ALA A 1 357 ? -18.547 1.905 -15.752 1.00 38.59 357 ALA A C 1
ATOM 2821 O O . ALA A 1 357 ? -17.582 2.106 -15.009 1.00 38.59 357 ALA A O 1
ATOM 2822 N N . PRO A 1 358 ? -18.944 2.859 -16.624 1.00 38.06 358 PRO A N 1
ATOM 2823 C CA . PRO A 1 358 ? -18.168 4.088 -16.828 1.00 38.06 358 PRO A CA 1
ATOM 2824 C C . PRO A 1 358 ? -18.257 5.097 -15.674 1.00 38.06 358 PRO A C 1
ATOM 2826 O O . PRO A 1 358 ? -17.320 5.862 -15.470 1.00 38.06 358 PRO A O 1
ATOM 2829 N N . VAL A 1 359 ? -19.359 5.103 -14.913 1.00 43.94 359 VAL A N 1
ATOM 2830 C CA . VAL A 1 359 ? -19.615 6.123 -13.874 1.00 43.94 359 VAL A CA 1
ATOM 2831 C C . VAL A 1 359 ? -18.692 5.943 -12.660 1.00 43.94 359 VAL A C 1
ATOM 2833 O O . VAL A 1 359 ? -18.213 6.924 -12.096 1.00 43.94 359 VAL A O 1
ATOM 2836 N N . TYR A 1 360 ? -18.344 4.701 -12.315 1.00 43.62 360 TYR A N 1
ATOM 2837 C CA . TYR A 1 360 ? -17.515 4.399 -11.142 1.00 43.62 360 TYR A CA 1
ATOM 2838 C C . TYR A 1 360 ? -16.009 4.611 -11.361 1.00 43.62 360 TYR A C 1
ATOM 2840 O O . TYR A 1 360 ? -15.270 4.818 -10.399 1.00 43.62 360 TYR A O 1
ATOM 2848 N N . LEU A 1 361 ? -15.526 4.581 -12.609 1.00 39.88 361 LEU A N 1
ATOM 2849 C CA . LEU A 1 361 ? -14.099 4.779 -12.903 1.00 39.88 361 LEU A CA 1
ATOM 2850 C C . LEU A 1 361 ? -13.665 6.246 -12.773 1.00 39.88 361 LEU A C 1
ATOM 2852 O O . LEU A 1 361 ? -12.528 6.501 -12.387 1.00 39.88 361 LEU A O 1
ATOM 2856 N N . SER A 1 362 ? -14.556 7.203 -13.051 1.00 37.22 362 SER A N 1
ATOM 2857 C CA . SER A 1 362 ? -14.259 8.636 -12.931 1.00 37.22 362 SER A CA 1
ATOM 2858 C C . SER A 1 362 ? -14.251 9.148 -11.488 1.00 37.22 362 SER A C 1
ATOM 2860 O O . SER A 1 362 ? -13.475 10.048 -11.176 1.00 37.22 362 SER A O 1
ATOM 2862 N N . GLU A 1 363 ? -15.071 8.584 -10.595 1.00 37.28 363 GLU A N 1
ATOM 2863 C CA . GLU A 1 363 ? -15.171 9.058 -9.203 1.00 37.28 363 GLU A CA 1
ATOM 2864 C C . GLU A 1 363 ? -14.059 8.491 -8.304 1.00 37.28 363 GLU A C 1
ATOM 2866 O O . GLU A 1 363 ? -13.529 9.213 -7.460 1.00 37.28 363 GLU A O 1
ATOM 2871 N N . ALA A 1 364 ? -13.582 7.267 -8.566 1.00 40.22 364 ALA A N 1
ATOM 2872 C CA . ALA A 1 364 ? -12.461 6.672 -7.830 1.00 40.22 364 ALA A CA 1
ATOM 2873 C C . ALA A 1 364 ? -11.104 7.373 -8.074 1.00 40.22 364 ALA A C 1
ATOM 2875 O O . ALA A 1 364 ? -10.166 7.177 -7.305 1.00 40.22 364 ALA A O 1
ATOM 2876 N N . MET A 1 365 ? -10.979 8.190 -9.128 1.00 37.78 365 MET A N 1
ATOM 2877 C CA . MET A 1 365 ? -9.744 8.917 -9.463 1.00 37.78 365 MET A CA 1
ATOM 2878 C C . MET A 1 365 ? -9.630 10.305 -8.809 1.00 37.78 365 MET A C 1
ATOM 2880 O O . MET A 1 365 ? -8.553 10.894 -8.841 1.00 37.78 365 MET A O 1
ATOM 2884 N N . LEU A 1 366 ? -10.706 10.832 -8.214 1.00 36.16 366 LEU A N 1
ATOM 2885 C CA . LEU A 1 366 ? -10.751 12.179 -7.616 1.00 36.16 366 LEU A CA 1
ATOM 2886 C C . LEU A 1 366 ? -10.547 12.193 -6.089 1.00 36.16 366 LEU A C 1
ATOM 2888 O O . LEU A 1 366 ? -10.570 13.258 -5.477 1.00 36.16 366 LEU A O 1
ATOM 2892 N N . TYR A 1 367 ? -10.324 11.030 -5.475 1.00 39.69 367 TYR A N 1
ATOM 2893 C CA . TYR A 1 367 ? -10.248 10.844 -4.023 1.00 39.69 367 TYR A CA 1
ATOM 2894 C C . TYR A 1 367 ? -8.808 10.735 -3.499 1.00 39.69 367 TYR A C 1
ATOM 2896 O O . TYR A 1 367 ? -8.458 9.809 -2.773 1.00 39.69 367 TYR A O 1
ATOM 2904 N N . HIS A 1 368 ? -7.956 11.701 -3.833 1.00 40.88 368 HIS A N 1
ATOM 2905 C CA . HIS A 1 368 ? -6.678 11.858 -3.144 1.00 40.88 368 HIS A CA 1
ATOM 2906 C C . HIS A 1 368 ? -6.494 13.314 -2.699 1.00 40.88 368 HIS A C 1
ATOM 2908 O O . HIS A 1 368 ? -6.762 14.236 -3.464 1.00 40.88 368 HIS A O 1
ATOM 2914 N N . ASP A 1 369 ? -6.010 13.472 -1.459 1.00 37.69 369 ASP A N 1
ATOM 2915 C CA . ASP A 1 369 ? -5.152 14.583 -1.006 1.00 37.69 369 ASP A CA 1
ATOM 2916 C C . ASP A 1 369 ? -5.687 15.668 -0.040 1.00 37.69 369 ASP A C 1
ATOM 2918 O O . ASP A 1 369 ? -5.233 16.803 -0.089 1.00 37.69 369 ASP A O 1
ATOM 2922 N N . THR A 1 370 ? -6.607 15.376 0.897 1.00 32.31 370 THR A N 1
ATOM 2923 C CA . THR A 1 370 ? -6.932 16.372 1.966 1.00 32.31 370 THR A CA 1
ATOM 2924 C C . THR A 1 370 ? -7.066 15.860 3.405 1.00 32.31 370 THR A C 1
ATOM 2926 O O . THR A 1 370 ? -7.376 16.655 4.288 1.00 32.31 370 THR A O 1
ATOM 2929 N N . LYS A 1 371 ? -6.855 14.570 3.705 1.00 36.91 371 LYS A N 1
ATOM 2930 C CA . LYS A 1 371 ? -7.172 14.026 5.048 1.00 36.91 371 LYS A CA 1
ATOM 2931 C C . LYS A 1 371 ? -6.043 13.333 5.817 1.00 36.91 371 LYS A C 1
ATOM 2933 O O . LYS A 1 371 ? -6.325 12.731 6.843 1.00 36.91 371 LYS A O 1
ATOM 2938 N N . LEU A 1 372 ? -4.788 13.457 5.387 1.00 34.91 372 LEU A N 1
ATOM 2939 C CA . LEU A 1 372 ? -3.631 12.972 6.162 1.00 34.91 372 LEU A CA 1
ATOM 2940 C C . LEU A 1 372 ? -2.861 14.088 6.900 1.00 34.91 372 LEU A C 1
ATOM 2942 O O . LEU A 1 372 ? -1.814 13.814 7.471 1.00 34.91 372 LEU A O 1
ATOM 2946 N N . GLU A 1 373 ? -3.387 15.318 6.936 1.00 30.00 373 GLU A N 1
ATOM 2947 C CA . GLU A 1 373 ? -2.773 16.470 7.628 1.00 30.00 373 GLU A CA 1
ATOM 2948 C C . GLU A 1 373 ? -3.601 17.008 8.818 1.00 30.00 373 GLU A C 1
ATOM 2950 O O . GLU A 1 373 ? -3.550 18.202 9.112 1.00 30.00 373 GLU A O 1
ATOM 2955 N N . GLN A 1 374 ? -4.386 16.173 9.510 1.00 30.39 374 GLN A N 1
ATOM 2956 C CA . GLN A 1 374 ? -5.058 16.586 10.756 1.00 30.39 374 GLN A CA 1
ATOM 2957 C C . GLN A 1 374 ? -4.628 15.760 11.954 1.00 30.39 374 GLN A C 1
ATOM 2959 O O . GLN A 1 374 ? -4.660 14.515 11.835 1.00 30.39 374 GLN A O 1
#

Radius of gyration: 30.35 Å; chains: 1; bounding box: 108×76×65 Å